Protein AF-A0AAW3ZNE3-F1 (afdb_monomer)

Structure (mmCIF, N/CA/C/O backbone):
data_AF-A0AAW3ZNE3-F1
#
_entry.id   AF-A0AAW3ZNE3-F1
#
loop_
_atom_site.group_PDB
_atom_site.id
_atom_site.type_symbol
_atom_site.label_atom_id
_atom_site.label_alt_id
_atom_site.label_comp_id
_atom_site.label_asym_id
_atom_site.label_entity_id
_atom_site.label_seq_id
_atom_site.pdbx_PDB_ins_code
_atom_site.Cartn_x
_atom_site.Cartn_y
_atom_site.Cartn_z
_atom_site.occupancy
_atom_site.B_iso_or_equiv
_atom_site.auth_seq_id
_atom_site.auth_comp_id
_atom_site.auth_asym_id
_atom_site.auth_atom_id
_atom_site.pdbx_PDB_model_num
ATOM 1 N N . MET A 1 1 ? 29.333 71.580 39.121 1.00 48.59 1 MET A N 1
ATOM 2 C CA . MET A 1 1 ? 29.329 70.640 37.978 1.00 48.59 1 MET A CA 1
ATOM 3 C C . MET A 1 1 ? 30.343 69.534 38.239 1.00 48.59 1 MET A C 1
ATOM 5 O O . MET A 1 1 ? 31.535 69.790 38.147 1.00 48.59 1 MET A O 1
ATOM 9 N N . ARG A 1 2 ? 29.897 68.339 38.641 1.00 44.12 2 ARG A N 1
ATOM 10 C CA . ARG A 1 2 ? 30.726 67.124 38.668 1.00 44.12 2 ARG A CA 1
ATOM 11 C C . ARG A 1 2 ? 29.852 65.942 38.262 1.00 44.12 2 ARG A C 1
ATOM 13 O O . ARG A 1 2 ? 28.859 65.655 38.922 1.00 44.12 2 ARG A O 1
ATOM 20 N N . ALA A 1 3 ? 30.217 65.343 37.135 1.00 49.66 3 ALA A N 1
ATOM 21 C CA . ALA A 1 3 ? 29.602 64.166 36.551 1.00 49.66 3 ALA A CA 1
ATOM 22 C C . ALA A 1 3 ? 29.921 62.911 37.379 1.00 49.66 3 ALA A C 1
ATOM 24 O O . ALA A 1 3 ? 31.008 62.799 37.950 1.00 49.66 3 ALA A O 1
ATOM 25 N N . ARG A 1 4 ? 28.990 61.953 37.404 1.00 54.25 4 ARG A N 1
ATOM 26 C CA . ARG A 1 4 ? 29.249 60.563 37.795 1.00 54.25 4 ARG A CA 1
ATOM 27 C C . ARG A 1 4 ? 28.790 59.643 36.656 1.00 54.25 4 ARG A C 1
ATOM 29 O O . ARG A 1 4 ? 27.645 59.781 36.232 1.00 54.25 4 ARG A O 1
ATOM 36 N N . PRO A 1 5 ? 29.656 58.751 36.148 1.00 58.75 5 PRO A N 1
ATOM 37 C CA . PRO A 1 5 ? 29.308 57.812 35.090 1.00 58.75 5 PRO A CA 1
ATOM 38 C C . PRO A 1 5 ? 28.536 56.616 35.662 1.00 58.75 5 PRO A C 1
ATOM 40 O O . PRO A 1 5 ? 28.924 56.038 36.678 1.00 58.75 5 PRO A O 1
ATOM 43 N N . GLY A 1 6 ? 27.433 56.265 35.001 1.00 54.19 6 GLY A N 1
ATOM 44 C CA . GLY A 1 6 ? 26.666 55.052 35.263 1.00 54.19 6 GLY A CA 1
ATOM 45 C C . GLY A 1 6 ? 27.402 53.835 34.713 1.00 54.19 6 GLY A C 1
ATOM 46 O O . GLY A 1 6 ? 27.693 53.760 33.521 1.00 54.19 6 GLY A O 1
ATOM 47 N N . LEU A 1 7 ? 27.717 52.904 35.608 1.00 56.56 7 LEU A N 1
ATOM 48 C CA . LEU A 1 7 ? 28.297 51.604 35.304 1.00 56.56 7 LEU A CA 1
ATOM 49 C C . LEU A 1 7 ? 27.274 50.732 34.571 1.00 56.56 7 LEU A C 1
ATOM 51 O O . LEU A 1 7 ? 26.243 50.354 35.125 1.00 56.56 7 LEU A O 1
ATOM 55 N N . ALA A 1 8 ? 27.611 50.401 33.327 1.00 54.72 8 ALA A N 1
ATOM 56 C CA . ALA A 1 8 ? 27.081 49.262 32.603 1.00 54.72 8 ALA A CA 1
ATOM 57 C C . ALA A 1 8 ? 27.393 47.983 33.395 1.00 54.72 8 ALA A C 1
ATOM 59 O O . ALA A 1 8 ? 28.558 47.685 33.660 1.00 54.72 8 ALA A O 1
ATOM 60 N N . CYS A 1 9 ? 26.359 47.240 33.786 1.00 53.38 9 CYS A N 1
ATOM 61 C CA . CYS A 1 9 ? 26.515 45.928 34.398 1.00 53.38 9 CYS A CA 1
ATOM 62 C C . CYS A 1 9 ? 25.885 44.877 33.485 1.00 53.38 9 CYS A C 1
ATOM 64 O O . CYS A 1 9 ? 24.688 44.894 33.202 1.00 53.38 9 CYS A O 1
ATOM 66 N N . CYS A 1 10 ? 26.765 44.015 32.988 1.00 48.03 10 CYS A N 1
ATOM 67 C CA . CYS A 1 10 ? 26.548 42.904 32.086 1.00 48.03 10 CYS A CA 1
ATOM 68 C C . CYS A 1 10 ? 25.416 41.975 32.540 1.00 48.03 10 CYS A C 1
ATOM 70 O O . CYS A 1 10 ? 25.519 41.322 33.574 1.00 48.03 10 CYS A O 1
ATOM 72 N N . TRP A 1 11 ? 24.399 41.827 31.696 1.00 45.25 11 TRP A N 1
ATOM 73 C CA . TRP A 1 11 ? 23.515 40.661 31.670 1.00 45.25 11 TRP A CA 1
ATOM 74 C C . TRP A 1 11 ? 23.692 39.960 30.318 1.00 45.25 11 TRP A C 1
ATOM 76 O O . TRP A 1 11 ? 22.820 39.969 29.456 1.00 45.25 11 TRP A O 1
ATOM 86 N N . LEU A 1 12 ? 24.874 39.372 30.113 1.00 46.25 12 LEU A N 1
ATOM 87 C CA . LEU A 1 12 ? 25.077 38.317 29.118 1.00 46.25 12 LEU A CA 1
ATOM 88 C C . LEU A 1 12 ? 24.612 37.012 29.767 1.00 46.25 12 LEU A C 1
ATOM 90 O O . LEU A 1 12 ? 25.392 36.241 30.320 1.00 46.25 12 LEU A O 1
ATOM 94 N N . GLY A 1 13 ? 23.290 36.845 29.775 1.00 50.25 13 GLY A N 1
ATOM 95 C CA . GLY A 1 13 ? 22.625 35.628 30.203 1.00 50.25 13 GLY A CA 1
ATOM 96 C C . GLY A 1 13 ? 22.993 34.480 29.272 1.00 50.25 13 GLY A C 1
ATOM 97 O O . GLY A 1 13 ? 22.594 34.455 28.114 1.00 50.25 13 GLY A O 1
ATOM 98 N N . VAL A 1 14 ? 23.785 33.566 29.826 1.00 56.78 14 VAL A N 1
ATOM 99 C CA . VAL A 1 14 ? 23.918 32.134 29.536 1.00 56.78 14 VAL A CA 1
ATOM 100 C C . VAL A 1 14 ? 22.726 31.579 28.735 1.00 56.78 14 VAL A C 1
ATOM 102 O O . VAL A 1 14 ? 21.748 31.093 29.298 1.00 56.78 14 VAL A O 1
ATOM 105 N N . LEU A 1 15 ? 22.813 31.644 27.406 1.00 50.34 15 LEU A N 1
ATOM 106 C CA . LEU A 1 15 ? 21.853 31.049 26.477 1.00 50.34 15 LEU A CA 1
ATOM 107 C C . LEU A 1 15 ? 22.635 30.247 25.434 1.00 50.34 15 LEU A C 1
ATOM 109 O O . LEU A 1 15 ? 22.917 30.722 24.339 1.00 50.34 15 LEU A O 1
ATOM 113 N N . GLY A 1 16 ? 23.069 29.042 25.800 1.00 51.56 16 GLY A N 1
ATOM 114 C CA . GLY A 1 16 ? 23.852 28.230 24.872 1.00 51.56 16 GLY A CA 1
ATOM 115 C C . GLY A 1 16 ? 24.340 26.906 25.428 1.00 51.56 16 GLY A C 1
ATOM 116 O O . GLY A 1 16 ? 25.530 26.653 25.350 1.00 51.56 16 GLY A O 1
ATOM 117 N N . LEU A 1 17 ? 23.463 26.076 26.005 1.00 48.19 17 LEU A N 1
ATOM 118 C CA . LEU A 1 17 ? 23.790 24.671 26.306 1.00 48.19 17 LEU A CA 1
ATOM 119 C C . LEU A 1 17 ? 22.529 23.816 26.538 1.00 48.19 17 LEU A C 1
ATOM 121 O O . LEU A 1 17 ? 22.395 23.114 27.530 1.00 48.19 17 LEU A O 1
ATOM 125 N N . LEU A 1 18 ? 21.580 23.878 25.601 1.00 43.56 18 LEU A N 1
ATOM 126 C CA . LEU A 1 18 ? 20.480 22.908 25.487 1.00 43.56 18 LEU A CA 1
ATOM 127 C C . LEU A 1 18 ? 20.314 22.483 24.021 1.00 43.56 18 LEU A C 1
ATOM 129 O O . LEU A 1 18 ? 19.241 22.567 23.441 1.00 43.56 18 LEU A O 1
ATOM 133 N N . MET A 1 19 ? 21.409 22.027 23.413 1.00 43.94 19 MET A N 1
ATOM 134 C CA . MET A 1 19 ? 21.348 21.084 22.295 1.00 43.94 19 MET A CA 1
ATOM 135 C C . MET A 1 19 ? 21.621 19.694 22.873 1.00 43.94 19 MET A C 1
ATOM 137 O O . MET A 1 19 ? 22.672 19.099 22.646 1.00 43.94 19 MET A O 1
ATOM 141 N N . LEU A 1 20 ? 20.693 19.210 23.705 1.00 47.75 20 LEU A N 1
ATOM 142 C CA . LEU A 1 20 ? 20.604 17.788 24.022 1.00 47.75 20 LEU A CA 1
ATOM 143 C C . LEU A 1 20 ? 20.231 17.096 22.713 1.00 47.75 20 LEU A C 1
ATOM 145 O O . LEU A 1 20 ? 19.089 17.176 22.259 1.00 47.75 20 LEU A O 1
ATOM 149 N N . GLY A 1 21 ? 21.246 16.518 22.071 1.00 47.16 21 GLY A N 1
ATOM 150 C CA . GLY A 1 21 ? 21.100 15.740 20.855 1.00 47.16 21 GLY A CA 1
ATOM 151 C C . GLY A 1 21 ? 19.992 14.711 21.025 1.00 47.16 21 GLY A C 1
ATOM 152 O O . GLY A 1 21 ? 19.910 14.028 22.047 1.00 47.16 21 GLY A O 1
ATOM 153 N N . GLN A 1 22 ? 19.125 14.613 20.023 1.00 44.25 22 GLN A N 1
ATOM 154 C CA . GLN A 1 22 ? 18.196 13.502 19.925 1.00 44.25 22 GLN A CA 1
ATOM 155 C C . GLN A 1 22 ? 19.020 12.232 19.705 1.00 44.25 22 GLN A C 1
ATOM 157 O O . GLN A 1 22 ? 19.432 11.938 18.586 1.00 44.25 22 GLN A O 1
ATOM 162 N N . ALA A 1 23 ? 19.308 11.506 20.785 1.00 47.28 23 ALA A N 1
ATOM 163 C CA . ALA A 1 23 ? 19.793 10.139 20.708 1.00 47.28 23 ALA A CA 1
ATOM 164 C C . ALA A 1 23 ? 18.638 9.281 20.178 1.00 47.28 23 ALA A C 1
ATOM 166 O O . ALA A 1 23 ? 17.800 8.797 20.936 1.00 47.28 23 ALA A O 1
ATOM 167 N N . GLN A 1 24 ? 18.539 9.174 18.855 1.00 46.06 24 GLN A N 1
ATOM 168 C CA . GLN A 1 24 ? 17.701 8.171 18.217 1.00 46.06 24 GLN A CA 1
ATOM 169 C C . GLN A 1 24 ? 18.394 6.827 18.445 1.00 46.06 24 GLN A C 1
ATOM 171 O O . GLN A 1 24 ? 19.470 6.580 17.907 1.00 46.06 24 GLN A O 1
ATOM 176 N N . ALA A 1 25 ? 17.823 6.005 19.324 1.00 41.88 25 ALA A N 1
ATOM 177 C CA . ALA A 1 25 ? 18.244 4.624 19.490 1.00 41.88 25 ALA A CA 1
ATOM 178 C C . ALA A 1 25 ? 17.815 3.853 18.235 1.00 41.88 25 ALA A C 1
ATOM 180 O O . ALA A 1 25 ? 16.658 3.451 18.108 1.00 41.88 25 ALA A O 1
ATOM 181 N N . ASP A 1 26 ? 18.727 3.729 17.274 1.00 51.09 26 ASP A N 1
ATOM 182 C CA . ASP A 1 26 ? 18.539 2.891 16.094 1.00 51.09 26 ASP A CA 1
ATOM 183 C C . ASP A 1 26 ? 18.775 1.431 16.512 1.00 51.09 26 ASP A C 1
ATOM 185 O O . ASP A 1 26 ? 19.894 1.012 16.806 1.00 51.09 26 ASP A O 1
ATOM 189 N N . LEU A 1 27 ? 17.694 0.654 16.588 1.00 48.91 27 LEU A N 1
ATOM 190 C CA . LEU A 1 27 ? 17.748 -0.780 16.869 1.00 48.91 27 LEU A CA 1
ATOM 191 C C . LEU A 1 27 ? 18.101 -1.529 15.579 1.00 48.91 27 LEU A C 1
ATOM 193 O O . LEU A 1 27 ? 17.292 -1.641 14.654 1.00 48.91 27 LEU A O 1
ATOM 197 N N . HIS A 1 28 ? 19.317 -2.064 15.513 1.00 63.03 28 HIS A N 1
ATOM 198 C CA . HIS A 1 28 ? 19.814 -2.820 14.370 1.00 63.03 28 HIS A CA 1
ATOM 199 C C . HIS A 1 28 ? 19.463 -4.309 14.512 1.00 63.03 28 HIS A C 1
ATOM 201 O O . HIS A 1 28 ? 19.786 -4.953 15.512 1.00 63.03 28 HIS A O 1
ATOM 207 N N . ARG A 1 29 ? 18.806 -4.877 13.491 1.00 71.88 29 ARG A N 1
ATOM 2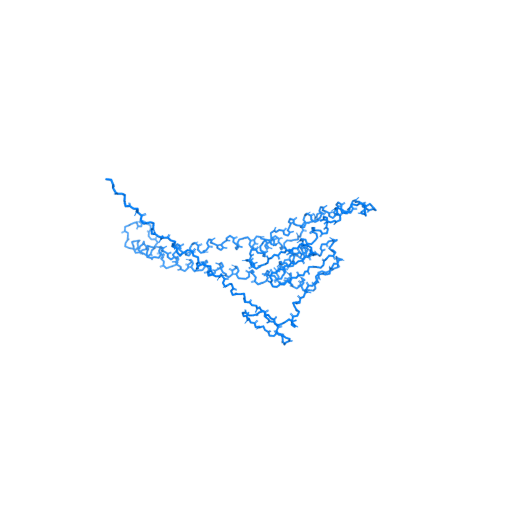08 C CA . ARG A 1 29 ? 18.519 -6.317 13.390 1.00 71.88 29 ARG A CA 1
ATOM 209 C C . ARG A 1 29 ? 19.706 -7.031 12.736 1.00 71.88 29 ARG A C 1
ATOM 211 O O . ARG A 1 29 ? 19.920 -6.864 11.537 1.00 71.88 29 ARG A O 1
ATOM 218 N N . CYS A 1 30 ? 20.426 -7.851 13.495 1.00 77.75 30 CYS A N 1
ATOM 219 C CA . CYS A 1 30 ? 21.546 -8.664 13.011 1.00 77.75 30 CYS A CA 1
ATOM 220 C C . CYS A 1 30 ? 21.110 -10.129 12.873 1.00 77.75 30 CYS A C 1
ATOM 222 O O . CYS A 1 30 ? 20.437 -10.649 13.766 1.00 77.75 30 CYS A O 1
ATOM 224 N N . THR A 1 31 ? 21.455 -10.780 11.757 1.00 74.12 31 THR A N 1
ATOM 225 C CA . THR A 1 31 ? 21.051 -12.168 11.466 1.00 74.12 31 THR A CA 1
ATOM 226 C C . THR A 1 31 ? 22.288 -13.034 11.332 1.00 74.12 31 THR A C 1
ATOM 228 O O . THR A 1 31 ? 22.889 -13.044 10.263 1.00 74.12 31 THR A O 1
ATOM 231 N N . ALA A 1 32 ? 22.613 -13.761 12.399 1.00 78.06 32 ALA A N 1
ATOM 232 C CA . ALA A 1 32 ? 23.813 -14.573 12.488 1.00 78.06 32 ALA A CA 1
ATOM 233 C C . ALA A 1 32 ? 23.872 -15.652 11.384 1.00 78.06 32 ALA A C 1
ATOM 235 O O . ALA A 1 32 ? 22.842 -16.101 10.874 1.00 78.06 32 ALA A O 1
ATOM 236 N N . ALA A 1 33 ? 25.075 -16.134 11.064 1.00 69.25 33 ALA A N 1
ATOM 237 C CA . ALA A 1 33 ? 25.304 -17.219 10.099 1.00 69.25 33 ALA A CA 1
ATOM 238 C C . ALA A 1 33 ? 24.539 -18.533 10.394 1.00 69.25 33 ALA A C 1
ATOM 240 O O . ALA A 1 33 ? 24.360 -19.353 9.494 1.00 69.25 33 ALA A O 1
ATOM 241 N N . ASP A 1 34 ? 24.082 -18.740 11.632 1.00 68.06 34 ASP A N 1
ATOM 242 C CA . ASP A 1 34 ? 23.247 -19.874 12.053 1.00 68.06 34 ASP A CA 1
ATOM 243 C C . ASP A 1 34 ? 21.732 -19.644 11.844 1.00 68.06 34 ASP A C 1
ATOM 245 O O . ASP A 1 34 ? 20.920 -20.515 12.156 1.00 68.06 34 ASP A O 1
ATOM 249 N N . GLY A 1 35 ? 21.346 -18.482 11.307 1.00 68.50 35 GLY A N 1
ATOM 250 C CA . GLY A 1 35 ? 19.961 -18.069 11.082 1.00 68.50 35 GLY A CA 1
ATOM 251 C C . GLY A 1 35 ? 19.289 -17.403 12.287 1.00 68.50 35 GLY A C 1
ATOM 252 O O . GLY A 1 35 ? 18.128 -17.000 12.183 1.00 68.50 35 GLY A O 1
ATOM 253 N N . SER A 1 36 ? 19.976 -17.259 13.424 1.00 65.88 36 SER A N 1
ATOM 254 C CA . SER A 1 36 ? 19.424 -16.590 14.603 1.00 65.88 36 SER A CA 1
ATOM 255 C C . SER A 1 36 ? 19.364 -15.069 14.424 1.00 65.88 36 SER A C 1
ATOM 257 O O . SER A 1 36 ? 20.214 -14.449 13.785 1.00 65.88 36 SER A O 1
ATOM 259 N N . VAL A 1 37 ? 18.328 -14.441 14.986 1.00 70.56 37 VAL A N 1
ATOM 260 C CA . VAL A 1 37 ? 18.102 -12.992 14.888 1.00 70.56 37 VAL A CA 1
ATOM 261 C C . VAL A 1 37 ? 18.351 -12.355 16.251 1.00 70.56 37 VAL A C 1
ATOM 263 O O . VAL A 1 37 ? 17.740 -12.756 17.240 1.00 70.56 37 VAL A O 1
ATOM 266 N N . SER A 1 38 ? 19.208 -11.333 16.302 1.00 74.31 38 SER A N 1
ATOM 267 C CA . SER A 1 38 ? 19.437 -10.517 17.500 1.00 74.31 38 SER A CA 1
ATOM 268 C C . SER A 1 38 ? 19.248 -9.029 17.206 1.00 74.31 38 SER A C 1
ATOM 270 O O . SER A 1 38 ? 19.486 -8.566 16.090 1.00 74.31 38 SER A O 1
ATOM 272 N N . TYR A 1 39 ? 18.798 -8.284 18.213 1.00 69.00 39 TYR A N 1
ATOM 273 C CA . TYR A 1 39 ? 18.586 -6.841 18.141 1.00 69.00 39 TYR A CA 1
ATOM 274 C C . TYR A 1 39 ? 19.642 -6.147 19.000 1.00 69.00 39 TYR A C 1
ATOM 276 O O . TYR A 1 39 ? 19.826 -6.521 20.159 1.00 69.00 39 TYR A O 1
ATOM 284 N N . ARG A 1 40 ? 20.375 -5.191 18.423 1.00 70.44 40 ARG A N 1
ATOM 285 C CA . ARG A 1 40 ? 21.472 -4.481 19.095 1.00 70.44 40 ARG A CA 1
ATOM 286 C C . ARG A 1 40 ? 21.385 -2.983 18.826 1.00 70.44 40 ARG A C 1
ATOM 288 O O . ARG A 1 40 ? 21.008 -2.577 17.732 1.00 70.44 40 ARG A O 1
ATOM 295 N N . ASP A 1 41 ? 21.816 -2.186 19.798 1.00 68.12 41 ASP A N 1
ATOM 296 C CA . ASP A 1 41 ? 21.912 -0.721 19.676 1.00 68.12 41 ASP A CA 1
ATOM 297 C C . ASP A 1 41 ? 23.181 -0.273 18.922 1.00 68.12 41 ASP A C 1
ATOM 299 O O . ASP A 1 41 ? 23.419 0.915 18.719 1.00 68.12 41 ASP A O 1
ATOM 303 N N . THR A 1 42 ? 24.032 -1.223 18.520 1.00 68.25 42 THR A N 1
ATOM 304 C CA . THR A 1 42 ? 25.249 -0.991 17.736 1.00 68.25 42 THR A CA 1
ATOM 305 C C . THR A 1 42 ? 25.128 -1.623 16.344 1.00 68.25 42 THR A C 1
ATOM 307 O O . THR A 1 42 ? 24.519 -2.690 16.214 1.00 68.25 42 THR A O 1
ATOM 310 N N . PRO A 1 43 ? 25.695 -1.000 15.287 1.00 73.81 43 PRO A N 1
ATOM 311 C CA . PRO A 1 43 ? 25.657 -1.547 13.932 1.00 73.81 43 PRO A CA 1
ATOM 312 C C . PRO A 1 43 ? 26.224 -2.969 13.886 1.00 73.81 43 PRO A C 1
ATOM 314 O O . PRO A 1 43 ? 27.250 -3.244 14.511 1.00 73.81 43 PRO A O 1
ATOM 317 N N . CYS A 1 44 ? 25.580 -3.865 13.132 1.00 78.75 44 CYS A N 1
ATOM 318 C CA . CYS A 1 44 ? 26.078 -5.227 12.945 1.00 78.75 44 CYS A CA 1
ATOM 319 C C . CYS A 1 44 ? 27.500 -5.179 12.364 1.00 78.75 44 CYS A C 1
ATOM 321 O O . CYS A 1 44 ? 27.758 -4.426 11.421 1.00 78.75 44 CYS A O 1
ATOM 323 N N . GLU A 1 45 ? 28.424 -5.968 12.922 1.00 70.88 45 GLU A N 1
ATOM 324 C CA . GLU A 1 45 ? 29.769 -6.092 12.359 1.00 70.88 45 GLU A CA 1
ATOM 325 C C . GLU A 1 45 ? 29.660 -6.531 10.894 1.00 70.88 45 GLU A C 1
ATOM 327 O O . GLU A 1 45 ? 28.832 -7.374 10.552 1.00 70.88 45 GLU A O 1
ATOM 332 N N . ALA A 1 46 ? 30.469 -5.921 10.025 1.00 49.94 46 ALA A N 1
ATOM 333 C CA . ALA A 1 46 ? 30.327 -5.905 8.566 1.00 49.94 46 ALA A CA 1
ATOM 334 C C . ALA A 1 46 ? 30.498 -7.265 7.844 1.00 49.94 46 ALA A C 1
ATOM 336 O O . ALA A 1 46 ? 30.872 -7.297 6.673 1.00 49.94 46 ALA A O 1
ATOM 337 N N . SER A 1 47 ? 30.237 -8.391 8.505 1.00 47.94 47 SER A N 1
ATOM 338 C CA . SER A 1 47 ? 30.358 -9.733 7.933 1.00 47.94 47 SER A CA 1
ATOM 339 C C . SER A 1 47 ? 29.041 -10.356 7.469 1.00 47.94 47 SER A C 1
ATOM 341 O O . SER A 1 47 ? 29.073 -11.384 6.801 1.00 47.94 47 SER A O 1
ATOM 343 N N . GLU A 1 48 ? 27.892 -9.719 7.695 1.00 41.41 48 GLU A N 1
ATOM 344 C CA . GLU A 1 48 ? 26.612 -10.260 7.231 1.00 41.41 48 GLU A CA 1
ATOM 345 C C . GLU A 1 48 ? 26.026 -9.363 6.157 1.00 41.41 48 GLU A C 1
ATOM 347 O O . GLU A 1 48 ? 25.356 -8.360 6.406 1.00 41.41 48 GLU A O 1
ATOM 352 N N . ALA A 1 49 ? 26.361 -9.737 4.921 1.00 39.47 49 ALA A N 1
ATOM 353 C CA . ALA A 1 49 ? 25.755 -9.220 3.716 1.00 39.47 49 ALA A CA 1
ATOM 354 C C . ALA A 1 49 ? 24.244 -9.092 3.934 1.00 39.47 49 ALA A C 1
ATOM 356 O O . ALA A 1 49 ? 23.537 -10.093 4.060 1.00 39.47 49 ALA A O 1
ATOM 357 N N . SER A 1 50 ? 23.752 -7.848 3.951 1.00 40.69 50 SER A N 1
ATOM 358 C CA . SER A 1 50 ? 22.352 -7.576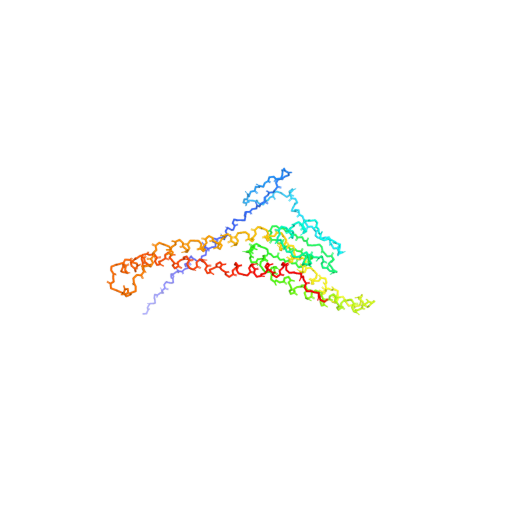 3.640 1.00 40.69 50 SER A CA 1
ATOM 359 C C . SER A 1 50 ? 22.044 -8.393 2.397 1.00 40.69 50 SER A C 1
ATOM 361 O O . SER A 1 50 ? 22.651 -8.142 1.357 1.00 40.69 50 SER A O 1
ATOM 363 N N . GLN A 1 51 ? 21.207 -9.425 2.518 1.00 41.00 51 GLN A N 1
ATOM 364 C CA . GLN A 1 51 ? 20.840 -10.233 1.367 1.00 41.00 51 GLN A CA 1
ATOM 365 C C . GLN A 1 51 ? 20.146 -9.300 0.381 1.00 41.00 51 GLN A C 1
ATOM 367 O O . GLN A 1 51 ? 19.009 -8.867 0.575 1.00 41.00 51 GLN A O 1
ATOM 372 N N . VAL A 1 52 ? 20.911 -8.910 -0.636 1.00 39.97 52 VAL A N 1
ATOM 373 C CA . VAL A 1 52 ? 20.461 -8.110 -1.758 1.00 39.97 52 VAL A CA 1
ATOM 374 C C . VAL A 1 52 ? 19.602 -9.039 -2.602 1.00 39.97 52 VAL A C 1
ATOM 376 O O . VAL A 1 52 ? 20.087 -9.689 -3.527 1.00 39.97 52 VAL A O 1
ATOM 379 N N . GLU A 1 53 ? 18.325 -9.143 -2.249 1.00 48.12 53 GLU A N 1
ATOM 380 C CA . GLU A 1 53 ? 17.332 -9.791 -3.098 1.00 48.12 53 GLU A CA 1
ATOM 381 C C . GLU A 1 53 ? 17.192 -8.953 -4.362 1.00 48.12 53 GLU A C 1
ATOM 383 O O . GLU A 1 53 ? 16.723 -7.814 -4.347 1.00 48.12 53 GLU A O 1
ATOM 388 N N . ALA A 1 54 ? 17.696 -9.504 -5.459 1.00 43.41 54 ALA A N 1
ATOM 389 C CA . ALA A 1 54 ? 17.809 -8.808 -6.719 1.00 43.41 54 ALA A CA 1
ATOM 390 C C . ALA A 1 54 ? 16.735 -9.335 -7.674 1.00 43.41 54 ALA A C 1
ATOM 392 O O . ALA A 1 54 ? 16.767 -10.503 -8.063 1.00 43.41 54 ALA A O 1
ATOM 393 N N . MET A 1 55 ? 15.812 -8.478 -8.120 1.00 49.38 55 MET A N 1
ATOM 394 C CA . MET A 1 55 ? 14.942 -8.851 -9.240 1.00 49.38 55 MET A CA 1
ATOM 395 C C . MET A 1 55 ? 15.769 -8.987 -10.527 1.00 49.38 55 MET A C 1
ATOM 397 O O . MET A 1 55 ? 16.603 -8.117 -10.808 1.00 49.38 55 MET A O 1
ATOM 401 N N . PRO A 1 56 ? 15.557 -10.037 -11.341 1.00 45.22 56 PRO A N 1
ATOM 402 C CA . PRO A 1 56 ? 16.199 -10.128 -12.641 1.00 45.22 56 PRO A CA 1
ATOM 403 C C . PRO A 1 56 ? 15.666 -9.018 -13.557 1.00 45.22 56 PRO A C 1
ATOM 405 O O . PRO A 1 56 ? 14.479 -8.965 -13.876 1.00 45.22 56 PRO A O 1
ATOM 408 N N . GLY A 1 57 ? 16.561 -8.144 -14.023 1.00 44.31 57 GLY A N 1
ATOM 409 C CA . GLY A 1 57 ? 16.318 -7.387 -15.249 1.00 44.31 57 GLY A CA 1
ATOM 410 C C . GLY A 1 57 ? 16.126 -8.377 -16.400 1.00 44.31 57 GLY A C 1
ATOM 411 O O . GLY A 1 57 ? 16.744 -9.443 -16.390 1.00 44.31 57 GLY A O 1
ATOM 412 N N . ASN A 1 58 ? 15.284 -8.032 -17.375 1.00 47.50 58 ASN A N 1
ATOM 413 C CA . ASN A 1 58 ? 14.979 -8.786 -18.611 1.00 47.50 58 ASN A CA 1
ATOM 414 C C . ASN A 1 58 ? 13.642 -9.551 -18.648 1.00 47.50 58 ASN A C 1
ATOM 416 O O . ASN A 1 58 ? 13.543 -10.538 -19.376 1.00 47.50 58 ASN A O 1
ATOM 420 N N . GLY A 1 59 ? 12.606 -9.115 -17.921 1.00 45.53 59 GLY A N 1
ATOM 421 C CA . GLY A 1 59 ? 11.217 -9.565 -18.149 1.00 45.53 59 GLY A CA 1
ATOM 422 C C . GLY A 1 59 ? 10.965 -11.072 -17.987 1.00 45.53 59 GLY A C 1
ATOM 423 O O . GLY A 1 59 ? 9.887 -11.560 -18.318 1.00 45.53 59 GLY A O 1
ATOM 424 N N . LYS A 1 60 ? 11.951 -11.825 -17.489 1.00 50.34 60 LYS A N 1
ATOM 425 C CA . LYS A 1 60 ? 11.792 -13.225 -17.117 1.00 50.34 60 LYS A CA 1
ATOM 426 C C . LYS A 1 60 ? 11.188 -13.275 -15.724 1.00 50.34 60 LYS A C 1
ATOM 428 O O . LYS A 1 60 ? 11.567 -12.482 -14.871 1.00 50.34 60 LYS A O 1
ATOM 433 N N . ALA A 1 61 ? 10.227 -14.191 -15.599 1.00 50.38 61 ALA A N 1
ATOM 434 C CA . ALA A 1 61 ? 9.478 -14.626 -14.427 1.00 50.38 61 ALA A CA 1
ATOM 435 C C . ALA A 1 61 ? 9.922 -14.003 -13.092 1.00 50.38 61 ALA A C 1
ATOM 437 O O . ALA A 1 61 ? 11.104 -14.082 -12.762 1.00 50.38 61 ALA A O 1
ATOM 438 N N . LEU A 1 62 ? 8.958 -13.470 -12.317 1.00 57.06 62 LEU A N 1
ATOM 439 C CA . LEU A 1 62 ? 9.154 -13.011 -10.932 1.00 57.06 62 LEU A CA 1
ATOM 440 C C . LEU A 1 62 ? 10.210 -13.872 -10.229 1.00 57.06 62 LEU A C 1
ATOM 442 O O . LEU A 1 62 ? 10.135 -15.111 -10.346 1.00 57.06 62 LEU A O 1
ATOM 446 N N . SER A 1 63 ? 11.142 -13.244 -9.496 1.00 64.25 63 SER A N 1
ATOM 447 C CA . SER A 1 63 ? 12.005 -14.003 -8.585 1.00 64.25 63 SER A CA 1
ATOM 448 C C . SER A 1 63 ? 11.121 -14.906 -7.720 1.00 64.25 63 SER A C 1
ATOM 450 O O . SER A 1 63 ? 9.959 -14.575 -7.463 1.00 64.25 63 SER A O 1
ATOM 452 N N . ALA A 1 64 ? 11.623 -16.090 -7.366 1.00 67.25 64 ALA A N 1
ATOM 453 C CA . ALA A 1 64 ? 10.854 -17.056 -6.581 1.00 67.25 64 ALA A CA 1
ATOM 454 C C . ALA A 1 64 ? 10.267 -16.385 -5.325 1.00 67.25 64 ALA A C 1
ATOM 456 O O . ALA A 1 64 ? 9.068 -16.492 -5.086 1.00 67.25 64 ALA A O 1
ATOM 457 N N . ASP A 1 65 ? 11.080 -15.554 -4.675 1.00 62.94 65 ASP A N 1
ATOM 458 C CA . ASP A 1 65 ? 10.745 -14.749 -3.500 1.00 62.94 65 ASP A CA 1
ATOM 459 C C . ASP A 1 65 ? 9.558 -13.805 -3.749 1.00 62.94 65 ASP A C 1
ATOM 461 O O . ASP A 1 65 ? 8.632 -13.726 -2.945 1.00 62.94 65 ASP A O 1
ATOM 465 N N . LEU A 1 66 ? 9.518 -13.132 -4.909 1.00 70.50 66 LEU A N 1
ATOM 466 C CA . LEU A 1 66 ? 8.411 -12.234 -5.247 1.00 70.50 66 LEU A CA 1
ATOM 467 C C . LEU A 1 66 ? 7.119 -13.026 -5.506 1.00 70.50 66 LEU A C 1
ATOM 469 O O . LEU A 1 66 ? 6.042 -12.551 -5.168 1.00 70.50 66 LEU A O 1
ATOM 473 N N . ARG A 1 67 ? 7.196 -14.237 -6.080 1.00 72.81 67 ARG A N 1
ATOM 474 C CA . ARG A 1 67 ? 6.000 -15.092 -6.251 1.00 72.81 67 ARG A CA 1
ATOM 475 C C . ARG A 1 67 ? 5.479 -15.599 -4.924 1.00 72.81 67 ARG A C 1
ATOM 477 O O . ARG A 1 67 ? 4.270 -15.611 -4.725 1.00 72.81 67 ARG A O 1
ATOM 484 N N . GLU A 1 68 ? 6.374 -16.039 -4.052 1.00 75.75 68 GLU A N 1
ATOM 485 C CA . GLU A 1 68 ? 6.006 -16.541 -2.735 1.00 75.75 68 GLU A CA 1
ATOM 486 C C . GLU A 1 68 ? 5.327 -15.444 -1.914 1.00 75.75 68 GLU A C 1
ATOM 488 O O . GLU A 1 68 ? 4.208 -15.638 -1.442 1.00 75.75 68 GLU A O 1
ATOM 493 N N . ALA A 1 69 ? 5.919 -14.249 -1.870 1.00 70.19 69 ALA A N 1
ATOM 494 C CA . ALA A 1 69 ? 5.328 -13.090 -1.213 1.00 70.19 69 ALA A CA 1
ATOM 495 C C . ALA A 1 69 ? 3.938 -12.719 -1.769 1.00 70.19 69 ALA A C 1
ATOM 497 O O . ALA A 1 69 ? 3.009 -12.424 -1.011 1.00 70.19 69 ALA A O 1
ATOM 498 N N . VAL A 1 70 ? 3.766 -12.765 -3.095 1.00 75.31 70 VAL A N 1
ATOM 499 C CA . VAL A 1 70 ? 2.476 -12.490 -3.753 1.00 75.31 70 VAL A CA 1
ATOM 500 C C . VAL A 1 70 ? 1.431 -13.540 -3.398 1.00 75.31 70 VAL A C 1
ATOM 502 O O . VAL A 1 70 ? 0.296 -13.180 -3.084 1.00 75.31 70 VAL A O 1
ATOM 505 N N . ASN A 1 71 ? 1.815 -14.817 -3.393 1.00 79.38 71 ASN A N 1
ATOM 506 C CA . ASN A 1 71 ? 0.925 -15.915 -3.029 1.00 79.38 71 ASN A CA 1
ATOM 507 C C . ASN A 1 71 ? 0.444 -15.788 -1.579 1.00 79.38 71 ASN A C 1
ATOM 509 O O . ASN A 1 71 ? -0.744 -15.964 -1.323 1.00 79.38 71 ASN A O 1
ATOM 513 N N . LEU A 1 72 ? 1.336 -15.424 -0.650 1.00 77.06 72 LEU A N 1
ATOM 514 C CA . LEU A 1 72 ? 0.979 -15.192 0.755 1.00 77.06 72 LEU A CA 1
ATOM 515 C C . LEU A 1 72 ? 0.020 -14.006 0.935 1.00 77.06 72 LEU A C 1
ATOM 517 O O . LEU A 1 72 ? -0.801 -14.006 1.846 1.00 77.06 72 LEU A O 1
ATOM 521 N N . SER A 1 73 ? 0.102 -13.009 0.055 1.00 85.31 73 SER A N 1
ATOM 522 C CA . SER A 1 73 ? -0.721 -11.795 0.127 1.00 85.31 73 SER A CA 1
ATOM 523 C C . SER A 1 73 ? -2.092 -11.943 -0.553 1.00 85.31 73 SER A C 1
ATOM 525 O O . SER A 1 73 ? -2.974 -11.105 -0.367 1.00 85.31 73 SER A O 1
ATOM 527 N N . GLY A 1 74 ? -2.278 -12.983 -1.375 1.00 92.25 74 GLY A N 1
ATOM 528 C CA . GLY A 1 74 ? -3.491 -13.193 -2.171 1.00 92.25 74 GLY A CA 1
ATOM 529 C C . GLY A 1 74 ? -3.675 -12.196 -3.323 1.00 92.25 74 GLY A C 1
ATOM 530 O O . GLY A 1 74 ? -4.773 -12.087 -3.863 1.00 92.25 74 GLY A O 1
ATOM 531 N N . PHE A 1 75 ? -2.633 -11.450 -3.703 1.00 95.25 75 PHE A N 1
ATOM 532 C CA . PHE A 1 75 ? -2.707 -10.486 -4.803 1.00 95.25 75 PHE A CA 1
ATOM 533 C C . PHE A 1 75 ? -2.652 -11.164 -6.170 1.00 95.25 75 PHE A C 1
ATOM 535 O O . PHE A 1 75 ? -2.062 -12.232 -6.340 1.00 95.25 75 PHE A O 1
ATOM 542 N N . HIS A 1 76 ? -3.222 -10.513 -7.185 1.00 94.56 76 HIS A N 1
ATOM 543 C CA . HIS A 1 76 ? -3.200 -11.053 -8.534 1.00 94.56 76 HIS A CA 1
ATOM 544 C C . HIS A 1 76 ? -1.775 -10.991 -9.126 1.00 94.56 76 HIS A C 1
ATOM 546 O O . HIS A 1 76 ? -1.183 -9.905 -9.182 1.00 94.56 76 HIS A O 1
ATOM 552 N N . PRO A 1 77 ? -1.228 -12.099 -9.667 1.00 91.25 77 PRO A N 1
ATOM 553 C CA . PRO A 1 77 ? 0.158 -12.158 -10.148 1.00 91.25 77 PRO A CA 1
ATOM 554 C C . PRO A 1 77 ? 0.522 -11.119 -11.217 1.00 91.25 77 PRO A C 1
ATOM 556 O O . PRO A 1 77 ? 1.668 -10.679 -11.290 1.00 91.25 77 PRO A O 1
ATOM 559 N N . SER A 1 78 ? -0.452 -10.675 -12.021 1.00 92.94 78 SER A N 1
ATOM 560 C CA . SER A 1 78 ? -0.240 -9.669 -13.076 1.00 92.94 78 SER A CA 1
ATOM 561 C C . SER A 1 78 ? 0.301 -8.329 -12.565 1.00 92.94 78 SER A C 1
ATOM 563 O O . SER A 1 78 ? 0.901 -7.581 -13.332 1.00 92.94 78 SER A O 1
ATOM 565 N N . TRP A 1 79 ? 0.063 -7.987 -11.293 1.00 94.25 79 TRP A N 1
ATOM 566 C CA . TRP A 1 79 ? 0.589 -6.755 -10.691 1.00 94.25 79 TRP A CA 1
ATOM 567 C C . TRP A 1 79 ? 2.090 -6.808 -10.439 1.00 94.25 79 TRP A C 1
ATOM 569 O O . TRP A 1 79 ? 2.737 -5.761 -10.371 1.00 94.25 79 TRP A O 1
ATOM 579 N N . PHE A 1 80 ? 2.637 -8.017 -10.343 1.00 92.56 80 PHE A N 1
ATOM 580 C CA . PHE A 1 80 ? 4.005 -8.290 -9.931 1.00 92.56 80 PHE A CA 1
ATOM 581 C C . PHE A 1 80 ? 4.872 -8.831 -11.073 1.00 92.56 80 PHE A C 1
ATOM 583 O O . PHE A 1 80 ? 6.034 -9.159 -10.869 1.00 92.56 80 PHE A O 1
ATOM 590 N N . GLU A 1 81 ? 4.345 -8.887 -12.299 1.00 89.25 81 GLU A N 1
ATOM 591 C CA . GLU A 1 81 ? 5.149 -9.138 -13.496 1.00 89.25 81 GLU A 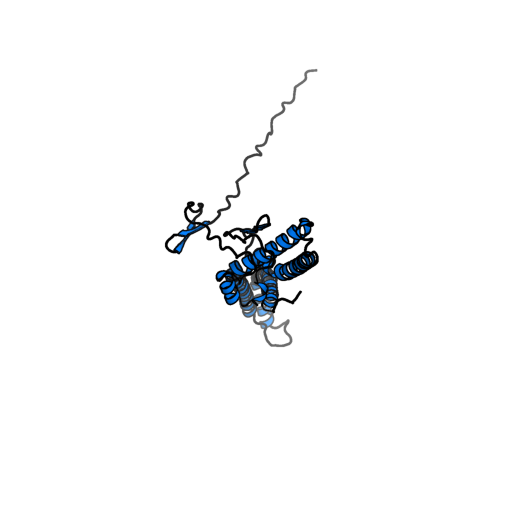CA 1
ATOM 592 C C . GLU A 1 81 ? 6.279 -8.106 -13.616 1.00 89.25 81 GLU A C 1
ATOM 594 O O . GLU A 1 81 ? 6.064 -6.911 -13.416 1.00 89.25 81 GLU A O 1
ATOM 599 N N . GLY A 1 82 ? 7.489 -8.547 -13.966 1.00 88.44 82 GLY A N 1
ATOM 600 C CA . GLY A 1 82 ? 8.624 -7.635 -14.113 1.00 88.44 82 GLY A CA 1
ATOM 601 C C . GLY A 1 82 ? 8.372 -6.599 -15.221 1.00 88.44 82 GLY A C 1
ATOM 602 O O . GLY A 1 82 ? 8.047 -6.994 -16.347 1.00 88.44 82 GLY A O 1
ATOM 603 N N . PRO A 1 83 ? 8.527 -5.287 -14.957 1.00 91.81 83 PRO A N 1
ATOM 604 C CA . PRO A 1 83 ? 8.298 -4.269 -15.973 1.00 91.81 83 PRO A CA 1
ATOM 605 C C . PRO A 1 83 ? 9.304 -4.402 -17.122 1.00 91.81 83 PRO A C 1
ATOM 607 O O . PRO A 1 83 ? 10.505 -4.608 -16.924 1.00 91.81 83 PRO A O 1
ATOM 610 N N . ARG A 1 84 ? 8.810 -4.261 -18.358 1.00 90.56 84 ARG A N 1
ATOM 611 C CA . ARG A 1 84 ? 9.660 -4.209 -19.558 1.00 90.56 84 ARG A CA 1
ATOM 612 C C . ARG A 1 84 ? 10.675 -3.069 -19.438 1.00 90.56 84 ARG A C 1
ATOM 614 O O . ARG A 1 84 ? 10.375 -2.033 -18.849 1.00 90.56 84 ARG A O 1
ATOM 621 N N . HIS A 1 85 ? 11.851 -3.245 -20.036 1.00 89.69 85 HIS A N 1
ATOM 622 C CA . HIS A 1 85 ? 12.941 -2.256 -20.015 1.00 89.69 85 HIS A CA 1
ATOM 623 C C . HIS A 1 85 ? 13.501 -1.946 -18.615 1.00 89.69 85 HIS A C 1
ATOM 625 O O . HIS A 1 85 ? 14.205 -0.955 -18.439 1.00 89.69 85 HIS A O 1
ATOM 631 N N . LEU A 1 86 ? 13.243 -2.799 -17.617 1.00 89.75 86 LEU A N 1
ATOM 632 C CA . LEU A 1 86 ? 13.969 -2.752 -16.353 1.00 89.75 86 LEU A CA 1
ATOM 633 C C . LEU A 1 86 ? 15.413 -3.223 -16.572 1.00 89.75 86 LEU A C 1
ATOM 635 O O . LEU A 1 86 ? 15.668 -4.417 -16.741 1.00 89.75 86 LEU A O 1
ATOM 639 N N . VAL A 1 87 ? 16.347 -2.273 -16.583 1.00 85.31 87 VAL A N 1
ATOM 640 C CA . VAL A 1 87 ? 17.785 -2.537 -16.772 1.00 85.31 87 VAL A CA 1
ATOM 641 C C . VAL A 1 87 ? 18.490 -2.785 -15.439 1.00 85.31 87 VAL A C 1
ATOM 643 O O . VAL A 1 87 ? 19.412 -3.594 -15.355 1.00 85.31 87 VAL A O 1
ATOM 646 N N . GLN A 1 88 ? 18.059 -2.092 -14.386 1.00 83.88 88 GLN A N 1
ATOM 647 C CA . GLN A 1 88 ? 18.683 -2.140 -13.067 1.00 83.88 88 GLN A CA 1
ATOM 648 C C . GLN A 1 88 ? 17.906 -3.056 -12.131 1.00 83.88 88 GLN A C 1
ATOM 650 O O . GLN A 1 88 ? 16.678 -3.109 -12.163 1.00 83.88 88 GLN A O 1
ATOM 655 N N . ARG A 1 89 ? 18.635 -3.771 -11.275 1.00 85.31 89 ARG A N 1
ATOM 656 C CA . ARG A 1 89 ? 18.022 -4.602 -10.241 1.00 85.31 89 ARG A CA 1
ATOM 657 C C . ARG A 1 89 ? 17.581 -3.722 -9.077 1.00 85.31 89 ARG A C 1
ATOM 659 O O . ARG A 1 89 ? 18.314 -2.813 -8.687 1.00 85.31 89 ARG A O 1
ATOM 666 N N . VAL A 1 90 ? 16.412 -4.022 -8.521 1.00 88.69 90 VAL A N 1
ATOM 667 C CA . VAL A 1 90 ? 15.984 -3.438 -7.247 1.00 88.69 90 VAL A CA 1
ATOM 668 C C . VAL A 1 90 ? 16.807 -4.064 -6.130 1.00 88.69 90 VAL A C 1
ATOM 670 O O . VAL A 1 90 ? 17.031 -5.272 -6.142 1.00 88.69 90 VAL A O 1
ATOM 673 N N . GLN A 1 91 ? 17.267 -3.241 -5.197 1.00 87.50 91 GLN A N 1
ATOM 674 C CA . GLN A 1 91 ? 17.980 -3.663 -3.997 1.00 87.50 91 GLN A CA 1
ATOM 675 C C . GLN A 1 91 ? 17.294 -3.038 -2.790 1.00 87.50 91 GLN A C 1
ATOM 677 O O . GLN A 1 91 ? 17.113 -1.821 -2.759 1.00 87.50 91 GLN A O 1
ATOM 682 N N . CYS A 1 92 ? 16.930 -3.847 -1.800 1.00 86.38 92 CYS A N 1
ATOM 683 C CA . CYS A 1 92 ? 16.305 -3.360 -0.577 1.00 86.38 92 CYS A CA 1
ATOM 684 C C . CYS A 1 92 ? 17.139 -3.725 0.648 1.00 86.38 92 CYS A C 1
ATOM 686 O O . CYS A 1 92 ? 17.600 -4.855 0.791 1.00 86.38 92 CYS A O 1
ATOM 688 N N . SER A 1 93 ? 17.312 -2.754 1.536 1.00 88.94 93 SER A N 1
ATOM 689 C CA . SER A 1 93 ? 17.777 -2.940 2.906 1.00 88.94 93 SER A CA 1
ATOM 690 C C . SER A 1 93 ? 16.578 -2.929 3.862 1.00 88.94 93 SER A C 1
ATOM 692 O O . SER A 1 93 ? 15.427 -2.811 3.443 1.00 88.94 93 SER A O 1
ATOM 694 N N . ALA A 1 94 ? 16.832 -3.003 5.171 1.00 85.56 94 ALA A N 1
ATOM 695 C CA . ALA A 1 94 ? 15.792 -2.793 6.181 1.00 85.56 94 ALA A CA 1
ATOM 696 C C . ALA A 1 94 ? 15.157 -1.387 6.121 1.00 85.56 94 ALA A C 1
ATOM 698 O O . ALA A 1 94 ? 14.045 -1.194 6.598 1.00 85.56 94 ALA A O 1
ATOM 699 N N . SER A 1 95 ? 15.868 -0.410 5.552 1.00 87.38 95 SER A N 1
ATOM 700 C CA . SER A 1 95 ? 15.558 1.015 5.666 1.00 87.38 95 SER A CA 1
ATOM 701 C C . SER A 1 95 ? 15.230 1.705 4.348 1.00 87.38 95 SER A C 1
ATOM 703 O O . SER A 1 95 ? 14.702 2.817 4.362 1.00 87.38 95 SER A O 1
ATOM 705 N N . ALA A 1 96 ? 15.556 1.102 3.207 1.00 91.00 96 ALA A N 1
ATOM 706 C CA . ALA A 1 96 ? 15.321 1.699 1.900 1.00 91.00 96 ALA A CA 1
ATOM 707 C C . ALA A 1 96 ? 15.306 0.649 0.788 1.00 91.00 96 ALA A C 1
ATOM 709 O O . ALA A 1 96 ? 15.964 -0.382 0.892 1.00 91.00 96 ALA A O 1
ATOM 710 N N . CYS A 1 97 ? 14.644 0.973 -0.317 1.00 90.94 97 CYS A N 1
ATOM 711 C CA . CYS A 1 97 ? 14.813 0.292 -1.595 1.00 90.94 97 CYS A CA 1
ATOM 712 C C . CYS A 1 97 ? 15.412 1.241 -2.631 1.00 90.94 97 CYS A C 1
ATOM 714 O O . CYS A 1 97 ? 15.108 2.434 -2.634 1.00 90.94 97 CYS A O 1
ATOM 716 N N . ALA A 1 98 ? 16.241 0.720 -3.531 1.00 92.56 98 ALA A N 1
ATOM 717 C CA . ALA A 1 98 ? 16.856 1.485 -4.607 1.00 92.56 98 ALA A CA 1
ATOM 718 C C . ALA A 1 98 ? 16.809 0.748 -5.951 1.00 92.56 98 ALA A C 1
ATOM 720 O O . ALA A 1 98 ? 16.919 -0.475 -6.011 1.00 92.56 98 ALA A O 1
ATOM 721 N N . CYS A 1 99 ? 16.655 1.518 -7.029 1.00 91.62 99 CYS A N 1
ATOM 722 C CA . CYS A 1 99 ? 16.745 1.080 -8.421 1.00 91.62 99 CYS A CA 1
ATOM 723 C C . CYS A 1 99 ? 17.489 2.166 -9.211 1.00 91.62 99 CYS A C 1
ATOM 725 O O . CYS A 1 99 ? 16.934 3.221 -9.532 1.00 91.62 99 CYS A O 1
ATOM 727 N N . GLY A 1 100 ? 18.792 1.952 -9.413 1.00 89.69 100 GLY A N 1
ATOM 728 C CA . GLY A 1 100 ? 19.714 2.969 -9.931 1.00 89.69 100 GLY A CA 1
ATOM 729 C C . GLY A 1 100 ? 19.746 4.232 -9.094 1.00 89.69 100 GLY A C 1
ATOM 730 O O . GLY A 1 100 ? 20.150 4.207 -7.938 1.00 89.69 100 GLY A O 1
ATOM 731 N N . HIS A 1 101 ? 19.334 5.347 -9.699 1.00 89.81 101 HIS A N 1
ATOM 732 C CA . HIS A 1 101 ? 19.294 6.656 -9.043 1.00 89.81 101 HIS A CA 1
ATOM 733 C C . HIS A 1 101 ? 18.004 6.899 -8.250 1.00 89.81 101 HIS A C 1
ATOM 735 O O . HIS A 1 101 ? 17.902 7.906 -7.554 1.00 89.81 101 HIS A O 1
ATOM 741 N N . GLN A 1 102 ? 17.009 6.014 -8.359 1.00 93.44 102 GLN A N 1
ATOM 742 C CA . GLN A 1 102 ? 15.800 6.100 -7.546 1.00 93.44 102 GLN A CA 1
ATOM 743 C C . GLN A 1 102 ? 16.015 5.408 -6.209 1.00 93.44 102 GLN A C 1
ATOM 745 O O . GLN A 1 102 ? 16.535 4.293 -6.161 1.00 93.44 102 GLN A O 1
ATOM 750 N N . ARG A 1 103 ? 15.566 6.060 -5.136 1.00 93.81 103 ARG A N 1
ATOM 751 C CA . ARG A 1 103 ? 15.605 5.537 -3.775 1.00 93.81 103 ARG A CA 1
ATOM 752 C C . ARG A 1 103 ? 14.312 5.889 -3.051 1.00 93.81 103 ARG A C 1
ATOM 754 O O . ARG A 1 103 ? 13.885 7.037 -3.083 1.00 93.81 103 ARG A O 1
ATOM 761 N N . GLU A 1 104 ? 13.741 4.906 -2.373 1.00 91.94 104 GLU A N 1
ATOM 762 C CA . GLU A 1 104 ? 12.549 5.019 -1.533 1.00 91.94 104 GLU A CA 1
ATOM 763 C C . GLU A 1 104 ? 12.950 4.644 -0.102 1.00 91.94 104 GLU A C 1
ATOM 765 O O . GLU A 1 104 ? 13.501 3.565 0.122 1.00 91.94 104 GLU A O 1
ATOM 770 N N . VAL A 1 105 ? 12.745 5.547 0.858 1.00 91.56 105 VAL A N 1
ATOM 771 C CA . VAL A 1 105 ? 13.088 5.324 2.273 1.00 91.56 105 VAL A CA 1
ATOM 772 C C . VAL A 1 105 ? 11.882 4.733 3.000 1.00 91.56 105 VAL A C 1
ATOM 774 O O . VAL A 1 105 ? 10.779 5.245 2.865 1.00 91.56 105 VAL A O 1
ATOM 777 N N . ILE A 1 106 ? 12.110 3.675 3.781 1.00 87.69 106 ILE A N 1
ATOM 778 C CA . ILE A 1 106 ? 11.084 2.923 4.527 1.00 87.69 106 ILE A CA 1
ATOM 779 C C . ILE A 1 106 ? 11.047 3.320 6.018 1.00 87.69 106 ILE A C 1
ATOM 781 O O . ILE A 1 106 ? 10.061 3.064 6.704 1.00 87.69 106 ILE A O 1
ATOM 785 N N . GLN A 1 107 ? 12.109 3.960 6.532 1.00 69.88 107 GLN A N 1
ATOM 786 C CA . GLN A 1 107 ? 12.335 4.170 7.976 1.00 69.88 107 GLN A CA 1
ATOM 787 C C . GLN A 1 107 ? 11.311 5.045 8.697 1.00 69.88 107 GLN A C 1
ATOM 789 O O . GLN A 1 107 ? 11.187 4.925 9.909 1.00 69.88 107 GLN A O 1
ATOM 794 N N . THR A 1 108 ? 10.620 5.951 8.007 1.00 73.25 108 THR A N 1
ATOM 795 C CA . THR A 1 108 ? 9.777 6.930 8.709 1.00 73.25 108 THR A CA 1
ATOM 796 C C . THR A 1 108 ? 8.478 6.304 9.202 1.00 73.25 108 THR A C 1
ATOM 798 O O . THR A 1 108 ? 8.043 6.601 10.308 1.00 73.25 108 THR A O 1
ATOM 801 N N . ASP A 1 109 ? 7.884 5.429 8.389 1.00 88.25 109 ASP A N 1
ATOM 802 C CA . ASP A 1 109 ? 6.684 4.662 8.714 1.00 88.25 109 ASP A CA 1
ATOM 803 C C . ASP A 1 109 ? 6.514 3.549 7.661 1.00 88.25 109 ASP A C 1
ATOM 805 O O . ASP A 1 109 ? 6.253 3.806 6.477 1.00 88.25 109 ASP A O 1
ATOM 809 N N . THR A 1 110 ? 6.701 2.293 8.076 1.00 93.00 110 THR A N 1
ATOM 810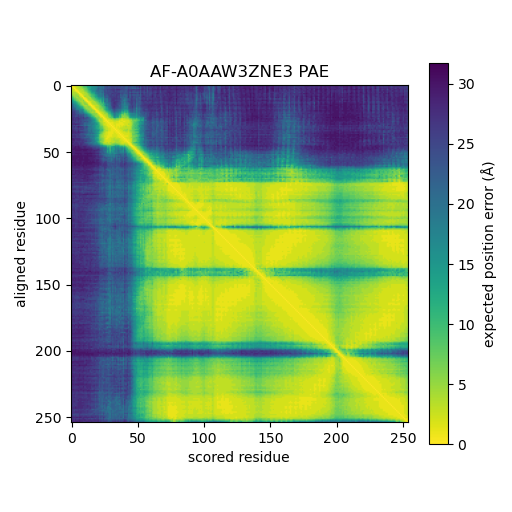 C CA . THR A 1 110 ? 6.574 1.136 7.177 1.00 93.00 110 THR A CA 1
ATOM 811 C C . THR A 1 110 ? 5.132 0.949 6.699 1.00 93.00 110 THR A C 1
ATOM 813 O O . THR A 1 110 ? 4.933 0.554 5.551 1.00 93.00 110 THR A O 1
ATOM 816 N N . VAL A 1 111 ? 4.129 1.290 7.519 1.00 94.62 111 VAL A N 1
ATOM 817 C CA . VAL A 1 111 ? 2.709 1.218 7.141 1.00 94.62 111 VAL A CA 1
ATOM 818 C C . VAL A 1 111 ? 2.427 2.191 6.005 1.00 94.62 111 VAL A C 1
ATOM 820 O O . VAL A 1 111 ? 1.905 1.793 4.964 1.00 94.62 111 VAL A O 1
ATOM 823 N N . VAL A 1 112 ? 2.847 3.448 6.160 1.00 94.19 112 VAL A N 1
ATOM 824 C CA . VAL A 1 112 ? 2.690 4.478 5.121 1.00 94.19 112 VAL A CA 1
ATOM 825 C C . VAL A 1 112 ? 3.466 4.109 3.860 1.00 94.19 112 VAL A C 1
ATOM 827 O O . VAL A 1 112 ? 2.962 4.290 2.755 1.00 94.19 112 VAL A O 1
ATOM 830 N N . SER A 1 113 ? 4.670 3.552 3.997 1.00 95.19 113 SER A N 1
ATOM 831 C CA . SER A 1 113 ? 5.484 3.128 2.850 1.00 95.19 113 SER A CA 1
ATOM 832 C C . SER A 1 113 ? 4.809 2.014 2.045 1.00 95.19 113 SER A C 1
ATOM 834 O O . SER A 1 113 ? 4.767 2.085 0.814 1.00 95.19 113 SER A O 1
ATOM 836 N N . VAL A 1 114 ? 4.243 1.013 2.729 1.00 95.75 114 VAL A N 1
ATOM 837 C CA . VAL A 1 114 ? 3.482 -0.074 2.098 1.00 95.75 114 VAL A CA 1
ATOM 838 C C . VAL A 1 114 ? 2.215 0.466 1.444 1.00 95.75 114 VAL A C 1
ATOM 840 O O . VAL A 1 114 ? 2.002 0.201 0.264 1.00 95.75 114 VAL A O 1
ATOM 843 N N . LEU A 1 115 ? 1.419 1.277 2.149 1.00 96.31 115 LEU A N 1
ATOM 844 C CA . LEU A 1 115 ? 0.196 1.870 1.597 1.00 96.31 115 LEU A CA 1
ATOM 845 C C . LEU A 1 115 ? 0.478 2.727 0.363 1.00 96.31 115 LEU A C 1
ATOM 847 O O . LEU A 1 115 ? -0.138 2.524 -0.682 1.00 96.31 115 LEU A O 1
ATOM 851 N N . ASN A 1 116 ? 1.464 3.623 0.439 1.00 96.44 116 ASN A N 1
ATOM 852 C CA . ASN A 1 116 ? 1.875 4.444 -0.697 1.00 96.44 116 ASN A CA 1
ATOM 853 C C . ASN A 1 116 ? 2.306 3.579 -1.881 1.00 96.44 116 ASN A C 1
ATOM 855 O O . ASN A 1 116 ? 1.970 3.897 -3.024 1.00 96.44 116 ASN A O 1
ATOM 859 N N . ALA A 1 117 ? 3.027 2.482 -1.631 1.00 96.69 117 ALA A N 1
ATOM 860 C CA . ALA A 1 117 ? 3.421 1.567 -2.688 1.00 96.69 117 ALA A CA 1
ATOM 861 C C . ALA A 1 117 ? 2.223 0.847 -3.315 1.00 96.69 117 ALA A C 1
ATOM 863 O O . ALA A 1 117 ? 2.139 0.804 -4.542 1.00 96.69 117 ALA A O 1
ATOM 864 N N . MET A 1 118 ? 1.283 0.351 -2.507 1.00 97.56 118 MET A N 1
ATOM 865 C CA . MET A 1 118 ? 0.071 -0.311 -2.996 1.00 97.56 118 MET A CA 1
ATOM 866 C C . MET A 1 118 ? -0.795 0.640 -3.830 1.00 97.56 118 MET A C 1
ATOM 868 O O . MET A 1 118 ? -1.162 0.307 -4.953 1.00 97.56 118 MET A O 1
ATOM 872 N N . MET A 1 119 ? -1.058 1.846 -3.322 1.00 97.56 119 MET A N 1
ATOM 873 C CA . MET A 1 119 ? -1.911 2.843 -3.980 1.00 97.56 119 MET A CA 1
ATOM 874 C C . MET A 1 119 ? -1.273 3.437 -5.245 1.00 97.56 119 MET A C 1
ATOM 876 O O . MET A 1 119 ? -1.976 3.765 -6.200 1.00 97.56 119 MET A O 1
ATOM 880 N N . SER A 1 120 ? 0.059 3.573 -5.282 1.00 97.62 120 SER A N 1
ATOM 881 C CA . SER A 1 120 ? 0.768 4.145 -6.441 1.00 97.62 120 SER A CA 1
ATOM 882 C C . SER A 1 120 ? 1.002 3.132 -7.561 1.00 97.62 120 SER A C 1
ATOM 884 O O . SER A 1 120 ? 1.126 3.527 -8.724 1.00 97.62 120 SER A O 1
ATOM 886 N N . LEU A 1 121 ? 1.045 1.833 -7.244 1.00 96.62 121 LEU A N 1
ATOM 887 C CA . LEU A 1 121 ? 1.366 0.776 -8.206 1.00 96.62 121 LEU A CA 1
ATOM 888 C C . LEU A 1 121 ? 0.441 0.788 -9.449 1.00 96.62 121 LEU A C 1
ATOM 890 O O . LEU A 1 121 ? 0.970 0.713 -10.563 1.00 96.62 121 LEU A O 1
ATOM 894 N N . PRO A 1 122 ? -0.893 0.976 -9.340 1.00 97.38 122 PRO A N 1
ATOM 895 C CA . PRO A 1 122 ? -1.773 1.147 -10.502 1.00 97.38 122 PRO A CA 1
ATOM 896 C C . PRO A 1 122 ? -1.443 2.341 -11.402 1.00 97.38 122 PRO A C 1
ATOM 898 O O . PRO A 1 122 ? -1.476 2.228 -12.632 1.00 97.38 122 PRO A O 1
ATOM 901 N N . SER A 1 123 ? -1.138 3.508 -10.832 1.00 97.44 123 SER A N 1
ATOM 902 C CA . SER A 1 123 ? -0.732 4.678 -11.623 1.00 97.44 123 SER A CA 1
ATOM 903 C C . SER A 1 123 ? 0.650 4.506 -12.246 1.00 97.44 123 SER A C 1
ATOM 905 O O . SER A 1 123 ? 0.831 4.862 -13.411 1.00 97.44 123 SER A O 1
ATOM 907 N N . ASP A 1 124 ? 1.596 3.914 -11.517 1.00 97.38 124 ASP A N 1
ATOM 908 C CA . ASP A 1 124 ? 2.963 3.697 -11.990 1.00 97.38 124 ASP A CA 1
ATOM 909 C C . ASP A 1 124 ? 2.991 2.707 -13.161 1.00 97.38 124 ASP A C 1
ATOM 911 O O . ASP A 1 124 ? 3.686 2.940 -14.152 1.00 97.38 124 ASP A O 1
ATOM 915 N N . TRP A 1 125 ? 2.155 1.665 -13.121 1.00 97.19 125 TRP A N 1
ATOM 916 C CA . TRP A 1 125 ? 1.972 0.755 -14.253 1.00 97.19 125 TRP A CA 1
ATOM 917 C C . TRP A 1 125 ? 1.402 1.443 -15.493 1.00 97.19 125 TRP A C 1
ATOM 919 O O . TRP A 1 125 ? 1.887 1.203 -16.598 1.00 97.19 125 TRP A O 1
ATOM 929 N N . ARG A 1 126 ? 0.402 2.321 -15.339 1.00 97.31 126 ARG A N 1
ATOM 930 C CA . ARG A 1 126 ? -0.148 3.091 -16.470 1.00 97.31 126 ARG A CA 1
ATOM 931 C C . ARG A 1 126 ? 0.901 4.024 -17.077 1.00 97.31 126 ARG A C 1
ATOM 933 O O . ARG A 1 126 ? 1.023 4.093 -18.299 1.00 97.31 126 ARG A O 1
ATOM 940 N N . ALA A 1 127 ? 1.680 4.704 -16.235 1.00 97.12 127 ALA A N 1
ATOM 941 C CA . ALA A 1 127 ? 2.765 5.575 -16.678 1.00 97.12 127 ALA A CA 1
ATOM 942 C C . ALA A 1 127 ? 3.866 4.790 -17.411 1.00 97.12 127 ALA A C 1
ATOM 944 O O . ALA A 1 127 ? 4.328 5.214 -18.472 1.00 97.12 127 ALA A O 1
ATOM 945 N N . HIS A 1 128 ? 4.244 3.617 -16.891 1.00 96.38 128 HIS A N 1
ATOM 946 C CA . HIS A 1 128 ? 5.183 2.709 -17.551 1.00 96.38 128 HIS A CA 1
ATOM 947 C C . HIS A 1 128 ? 4.656 2.213 -18.898 1.00 96.38 128 HIS A C 1
ATOM 949 O O . HIS A 1 128 ? 5.381 2.298 -19.885 1.00 96.38 128 HIS A O 1
ATOM 955 N N . GLY A 1 129 ? 3.396 1.773 -18.971 1.00 95.94 129 GLY A N 1
ATOM 956 C CA . GLY A 1 129 ? 2.771 1.317 -20.215 1.00 95.94 129 GLY A CA 1
ATOM 957 C C . GLY A 1 129 ? 2.794 2.388 -21.308 1.00 95.94 129 GLY A C 1
ATOM 958 O O . GLY A 1 129 ? 3.201 2.112 -22.437 1.00 95.94 129 GLY A O 1
ATOM 959 N N . ALA A 1 130 ? 2.458 3.633 -20.957 1.00 96.31 130 ALA A N 1
ATOM 960 C CA . ALA A 1 130 ? 2.529 4.765 -21.879 1.00 96.31 130 ALA A CA 1
ATOM 961 C C . ALA A 1 130 ? 3.968 5.056 -22.347 1.00 96.31 130 ALA A C 1
ATOM 963 O O . ALA A 1 130 ? 4.198 5.255 -23.541 1.00 96.31 130 ALA A O 1
ATOM 964 N N . ALA A 1 131 ? 4.947 5.050 -21.435 1.00 95.62 131 ALA A N 1
ATOM 965 C CA . ALA A 1 131 ? 6.352 5.274 -21.779 1.00 95.62 131 ALA A CA 1
ATOM 966 C C . ALA A 1 131 ? 6.920 4.146 -22.658 1.00 95.62 131 ALA A C 1
ATOM 968 O O . ALA A 1 131 ? 7.613 4.419 -23.637 1.00 95.62 131 ALA A O 1
ATOM 969 N N . ALA A 1 132 ? 6.582 2.892 -22.351 1.00 94.56 132 ALA A N 1
ATOM 970 C CA . ALA A 1 132 ? 6.995 1.723 -23.119 1.00 94.56 132 ALA A CA 1
ATOM 971 C C . ALA A 1 132 ? 6.387 1.728 -24.526 1.00 94.56 132 ALA A C 1
ATOM 973 O O . ALA A 1 132 ? 7.102 1.495 -25.493 1.00 94.56 132 ALA A O 1
ATOM 974 N N . LYS A 1 133 ? 5.104 2.083 -24.667 1.00 94.69 133 LYS A N 1
ATOM 975 C CA . LYS A 1 133 ? 4.468 2.232 -25.983 1.00 94.69 133 LYS A CA 1
ATOM 976 C C . LYS A 1 133 ? 5.180 3.283 -26.839 1.00 94.69 133 LYS A C 1
ATOM 978 O O . LYS A 1 133 ? 5.526 2.997 -27.980 1.00 94.69 133 LYS A O 1
ATOM 983 N N . ARG A 1 134 ? 5.469 4.464 -26.276 1.00 93.75 134 ARG A N 1
ATOM 984 C CA . ARG A 1 134 ? 6.233 5.510 -26.983 1.00 93.75 134 ARG A CA 1
ATOM 985 C C . ARG A 1 134 ? 7.632 5.039 -27.377 1.00 93.75 134 ARG A C 1
ATOM 987 O O . ARG A 1 134 ? 8.111 5.384 -28.449 1.00 93.75 134 ARG A O 1
ATOM 994 N N . TRP A 1 135 ? 8.294 4.267 -26.517 1.00 93.31 135 TRP A N 1
ATOM 995 C CA . TRP A 1 135 ? 9.597 3.676 -26.818 1.00 93.31 135 TRP A CA 1
ATOM 996 C C . TRP A 1 135 ? 9.526 2.661 -27.971 1.00 93.31 135 TRP A C 1
ATOM 998 O O . TRP A 1 135 ? 10.370 2.685 -28.871 1.00 93.31 135 TRP A O 1
ATOM 1008 N N . ASP A 1 136 ? 8.503 1.806 -27.977 1.00 91.62 136 ASP A N 1
ATOM 1009 C CA . ASP A 1 136 ? 8.270 0.804 -29.020 1.00 91.62 136 ASP A CA 1
ATOM 1010 C C . ASP A 1 136 ? 7.962 1.471 -30.380 1.00 91.62 136 ASP A C 1
ATOM 1012 O O . ASP A 1 136 ? 8.508 1.064 -31.406 1.00 91.62 136 ASP A O 1
ATOM 1016 N N . GLU A 1 137 ? 7.176 2.555 -30.390 1.00 93.81 137 GLU A N 1
ATOM 1017 C CA . GLU A 1 137 ? 6.819 3.331 -31.594 1.00 93.81 137 GLU A CA 1
ATOM 1018 C C . GLU A 1 137 ? 8.028 3.969 -32.306 1.00 93.81 137 GLU A C 1
ATOM 1020 O O . GLU A 1 137 ? 7.977 4.224 -33.510 1.00 93.81 137 GLU A O 1
ATOM 1025 N N . LEU A 1 138 ? 9.144 4.194 -31.603 1.00 90.38 138 LEU A N 1
ATOM 1026 C CA . LEU A 1 138 ? 10.373 4.719 -32.211 1.00 90.38 138 LEU A CA 1
ATOM 1027 C C . LEU A 1 138 ? 11.122 3.678 -33.061 1.00 90.38 138 LEU A C 1
ATOM 1029 O O . LEU A 1 138 ? 11.929 4.061 -33.916 1.00 90.38 138 LEU A O 1
ATOM 1033 N N . GLY A 1 139 ? 10.882 2.379 -32.846 1.00 87.81 139 GLY A N 1
ATOM 1034 C CA . GLY A 1 139 ? 11.492 1.282 -33.602 1.00 87.81 139 GLY A CA 1
ATOM 1035 C C . GLY A 1 139 ? 13.014 1.413 -33.756 1.00 87.81 139 GLY A C 1
ATOM 1036 O O . GLY A 1 139 ? 13.750 1.568 -32.784 1.00 87.81 139 GLY A O 1
ATOM 1037 N N . ALA A 1 140 ? 13.507 1.408 -35.000 1.00 76.69 140 ALA A N 1
ATOM 1038 C CA . ALA A 1 140 ? 14.940 1.523 -35.298 1.00 76.69 140 ALA A CA 1
ATOM 1039 C C . ALA A 1 140 ? 15.582 2.856 -34.853 1.00 76.69 140 ALA A C 1
ATOM 1041 O O . ALA A 1 140 ? 16.804 2.947 -34.765 1.00 76.69 140 ALA A O 1
ATOM 1042 N N . ARG A 1 141 ? 14.786 3.896 -34.561 1.00 81.19 141 ARG A N 1
ATOM 1043 C CA . ARG A 1 141 ? 15.279 5.223 -34.146 1.00 81.19 141 ARG A CA 1
ATOM 1044 C C . ARG A 1 141 ? 15.500 5.349 -32.640 1.00 81.19 141 ARG A C 1
ATOM 1046 O O . ARG A 1 141 ? 15.871 6.420 -32.172 1.00 81.19 141 ARG A O 1
ATOM 1053 N N . GLN A 1 142 ? 15.294 4.283 -31.870 1.00 81.56 142 GLN A N 1
ATOM 1054 C CA . GLN A 1 142 ? 15.454 4.281 -30.412 1.00 81.56 142 GLN A CA 1
ATOM 1055 C C . GLN A 1 142 ? 16.800 4.853 -29.935 1.00 81.56 142 GLN A C 1
ATOM 1057 O O . GLN A 1 142 ? 16.841 5.612 -28.967 1.00 81.56 142 GLN A O 1
ATOM 1062 N N . SER A 1 143 ? 17.900 4.558 -30.637 1.00 78.19 143 SER A N 1
ATOM 1063 C CA . SER A 1 143 ? 19.239 5.063 -30.293 1.00 78.19 143 SER A CA 1
ATOM 1064 C C . SER A 1 143 ? 19.376 6.585 -30.412 1.00 78.19 143 SER A C 1
ATOM 1066 O O . SER A 1 143 ? 20.238 7.171 -29.763 1.00 78.19 143 SER A O 1
ATOM 1068 N N . THR A 1 144 ? 18.515 7.239 -31.195 1.00 84.00 144 THR A N 1
ATOM 1069 C CA . THR A 1 144 ? 18.520 8.694 -31.405 1.00 84.00 144 THR A CA 1
ATOM 1070 C C . THR A 1 144 ? 17.816 9.456 -30.274 1.00 84.00 144 THR A C 1
ATOM 1072 O O . THR A 1 144 ? 18.020 10.659 -30.136 1.00 84.00 144 THR A O 1
ATOM 1075 N N . PHE A 1 145 ? 17.019 8.782 -29.434 1.00 87.44 145 PHE A N 1
ATOM 1076 C CA . PHE A 1 145 ? 16.182 9.423 -28.410 1.00 87.44 145 PHE A CA 1
ATOM 1077 C C . PHE A 1 145 ? 16.509 8.934 -26.985 1.00 87.44 145 PHE A C 1
ATOM 1079 O O . PHE A 1 145 ? 15.684 8.275 -26.342 1.00 87.44 145 PHE A O 1
ATOM 1086 N N . PRO A 1 146 ? 17.685 9.293 -26.429 1.00 88.31 146 PRO A N 1
ATOM 1087 C CA . PRO A 1 146 ? 18.097 8.858 -25.091 1.00 88.31 146 PRO A CA 1
ATOM 1088 C C . PRO A 1 146 ? 17.150 9.337 -23.980 1.00 88.31 146 PRO A C 1
ATOM 1090 O O . PRO A 1 146 ? 17.017 8.668 -22.960 1.00 88.31 146 PRO A O 1
ATOM 1093 N N . ALA A 1 147 ? 16.444 10.455 -24.181 1.00 90.88 147 ALA A N 1
ATOM 1094 C CA . ALA A 1 147 ? 15.457 10.953 -23.224 1.00 90.88 147 ALA A 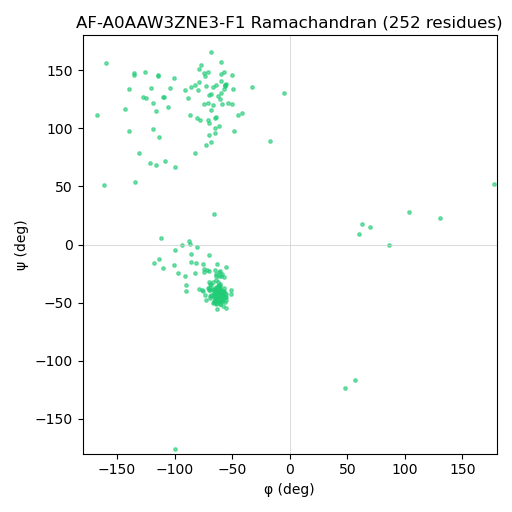CA 1
ATOM 1095 C C . ALA A 1 147 ? 14.263 9.995 -23.052 1.00 90.88 147 ALA A C 1
ATOM 1097 O O . ALA A 1 147 ? 13.834 9.749 -21.926 1.00 90.88 147 ALA A O 1
ATOM 1098 N N . VAL A 1 148 ? 13.763 9.412 -24.149 1.00 91.50 148 VAL A N 1
ATOM 1099 C CA . VAL A 1 148 ? 12.639 8.457 -24.108 1.00 91.50 148 VAL A CA 1
ATOM 1100 C C . VAL A 1 148 ? 13.087 7.148 -23.458 1.00 91.50 148 VAL A C 1
ATOM 1102 O O . VAL A 1 148 ? 12.356 6.582 -22.647 1.00 91.50 148 VAL A O 1
ATOM 1105 N N . ARG A 1 149 ? 14.330 6.723 -23.727 1.00 92.06 149 ARG A N 1
ATOM 1106 C CA . ARG A 1 149 ? 14.957 5.586 -23.042 1.00 92.06 149 ARG A CA 1
ATOM 1107 C C . ARG A 1 149 ? 15.007 5.801 -21.530 1.00 92.06 149 ARG A C 1
ATOM 1109 O O . ARG A 1 149 ? 14.528 4.969 -20.765 1.00 92.06 149 ARG A O 1
ATOM 1116 N N . GLY A 1 150 ? 15.560 6.938 -21.108 1.00 92.81 150 GLY A N 1
ATOM 1117 C CA . GLY A 1 150 ? 15.678 7.279 -19.695 1.00 92.81 150 GLY A CA 1
ATOM 1118 C C . GLY A 1 150 ? 14.316 7.366 -19.009 1.00 92.81 150 GLY A C 1
ATOM 1119 O O . GLY A 1 150 ? 14.183 6.977 -17.854 1.00 92.81 150 GLY A O 1
ATOM 1120 N N . GLU A 1 151 ? 13.278 7.822 -19.713 1.00 95.38 151 GLU A N 1
ATOM 1121 C CA . GLU A 1 151 ? 11.919 7.845 -19.180 1.00 95.38 151 GLU A CA 1
ATOM 1122 C C . GLU A 1 151 ? 11.343 6.442 -18.949 1.00 95.38 151 GLU A C 1
ATOM 1124 O O . GLU A 1 151 ? 10.847 6.185 -17.848 1.00 95.38 151 GLU A O 1
ATOM 1129 N N . VAL A 1 152 ? 11.410 5.538 -19.936 1.00 95.44 152 VAL A N 1
ATOM 1130 C CA . VAL A 1 152 ? 10.860 4.180 -19.782 1.00 95.44 152 VAL A CA 1
ATOM 1131 C C . VAL A 1 152 ? 11.614 3.384 -18.714 1.00 95.44 152 VAL A C 1
ATOM 1133 O O . VAL A 1 152 ? 10.976 2.740 -17.882 1.00 95.44 152 VAL A O 1
ATOM 1136 N N . GLU A 1 153 ? 12.946 3.498 -18.656 1.00 93.75 153 GLU A N 1
ATOM 1137 C CA . GLU A 1 153 ? 13.774 2.863 -17.618 1.00 93.75 153 GLU A CA 1
ATOM 1138 C C . GLU A 1 153 ? 13.421 3.404 -16.222 1.00 93.75 153 GLU A C 1
ATOM 1140 O O . GLU A 1 153 ? 13.244 2.642 -15.270 1.00 93.75 153 GLU A O 1
ATOM 1145 N N . ARG A 1 154 ? 13.226 4.724 -16.100 1.00 95.50 154 ARG A N 1
ATOM 1146 C CA . ARG A 1 154 ? 12.819 5.381 -14.851 1.00 95.50 154 ARG A CA 1
ATOM 1147 C C . ARG A 1 154 ? 11.436 4.922 -14.380 1.00 95.50 154 ARG A C 1
ATOM 1149 O O . ARG A 1 154 ? 11.247 4.721 -13.181 1.00 95.50 154 ARG A O 1
ATOM 1156 N N . MET A 1 155 ? 10.472 4.761 -15.285 1.00 96.56 155 MET A N 1
ATOM 1157 C CA . MET A 1 155 ? 9.139 4.255 -14.929 1.00 96.56 155 MET A CA 1
ATOM 1158 C C . MET A 1 155 ? 9.174 2.765 -14.575 1.00 96.56 155 MET A C 1
ATOM 1160 O O . MET A 1 155 ? 8.515 2.354 -13.622 1.00 96.56 155 MET A O 1
ATOM 1164 N N . ALA A 1 156 ? 9.994 1.972 -15.272 1.00 95.06 156 ALA A N 1
ATOM 1165 C CA . ALA A 1 156 ? 10.197 0.562 -14.949 1.00 95.06 156 ALA A CA 1
ATOM 1166 C C . ALA A 1 156 ? 10.788 0.392 -13.539 1.00 95.06 156 ALA A C 1
ATOM 1168 O O . ALA A 1 156 ? 10.280 -0.408 -12.756 1.00 95.06 156 ALA A O 1
ATOM 1169 N N . CYS A 1 157 ? 11.800 1.191 -13.180 1.00 94.81 157 CYS A N 1
ATOM 1170 C CA . CYS A 1 157 ? 12.361 1.197 -11.828 1.00 94.81 157 CYS A CA 1
ATOM 1171 C C . CYS A 1 157 ? 11.318 1.535 -10.758 1.00 94.81 157 CYS A C 1
ATOM 1173 O O . CYS A 1 157 ? 11.287 0.886 -9.715 1.00 94.81 157 CYS A O 1
ATOM 1175 N N . ARG A 1 158 ? 10.435 2.507 -11.017 1.00 96.25 158 ARG A N 1
ATOM 1176 C CA . ARG A 1 158 ? 9.402 2.905 -10.055 1.00 96.25 158 ARG A CA 1
ATOM 1177 C C . ARG A 1 158 ? 8.413 1.772 -9.783 1.00 96.25 158 ARG A C 1
ATOM 1179 O O . ARG A 1 158 ? 8.154 1.461 -8.624 1.00 96.25 158 ARG A O 1
ATOM 1186 N N . VAL A 1 159 ? 7.922 1.122 -10.841 1.00 95.69 159 VAL A N 1
ATOM 1187 C CA . VAL A 1 159 ? 7.057 -0.063 -10.727 1.00 95.69 159 VAL A CA 1
ATOM 1188 C C . VAL A 1 159 ? 7.754 -1.154 -9.915 1.00 95.69 159 VAL A C 1
ATOM 1190 O O . VAL A 1 159 ? 7.180 -1.656 -8.952 1.00 95.69 159 VAL A O 1
ATOM 1193 N N . ALA A 1 160 ? 9.007 -1.470 -10.249 1.00 93.69 160 ALA A N 1
ATOM 1194 C CA . ALA A 1 160 ? 9.764 -2.518 -9.570 1.00 93.69 160 ALA A CA 1
ATOM 1195 C C . ALA A 1 160 ? 10.004 -2.202 -8.081 1.00 93.69 160 ALA A C 1
ATOM 1197 O O . ALA A 1 160 ? 9.895 -3.088 -7.234 1.00 93.69 160 ALA A O 1
ATOM 1198 N N . LEU A 1 161 ? 10.270 -0.935 -7.738 1.00 94.31 161 LEU A N 1
ATOM 1199 C CA . LEU A 1 161 ? 10.376 -0.486 -6.349 1.00 94.31 161 LEU A CA 1
ATOM 1200 C C . LEU A 1 161 ? 9.065 -0.694 -5.589 1.00 94.31 161 LEU A C 1
ATOM 1202 O O . LEU A 1 161 ? 9.087 -1.263 -4.501 1.00 94.31 161 LEU A O 1
ATOM 1206 N N . ARG A 1 162 ? 7.921 -0.285 -6.156 1.00 95.56 162 ARG A N 1
ATOM 1207 C CA . ARG A 1 162 ? 6.615 -0.480 -5.505 1.00 95.56 162 ARG A CA 1
ATOM 1208 C C . ARG A 1 162 ? 6.283 -1.958 -5.329 1.00 95.56 162 ARG A C 1
ATOM 1210 O O . ARG A 1 162 ? 5.895 -2.351 -4.235 1.00 95.56 162 ARG A O 1
ATOM 1217 N N . GLN A 1 163 ? 6.500 -2.778 -6.357 1.00 94.31 163 GLN A N 1
ATOM 1218 C CA . GLN A 1 163 ? 6.314 -4.231 -6.280 1.00 94.31 163 GLN A CA 1
ATOM 1219 C C . GLN A 1 163 ? 7.130 -4.846 -5.146 1.00 94.31 163 GLN A C 1
ATOM 1221 O O . GLN A 1 163 ? 6.588 -5.614 -4.358 1.00 94.31 163 GLN A O 1
ATOM 1226 N N . MET A 1 164 ? 8.410 -4.482 -5.045 1.00 91.62 164 MET A N 1
ATOM 1227 C CA . MET A 1 164 ? 9.289 -4.994 -3.999 1.00 91.62 164 MET A CA 1
ATOM 1228 C C . MET A 1 164 ? 8.855 -4.523 -2.609 1.00 91.62 164 MET A C 1
ATOM 1230 O O . MET A 1 164 ? 8.869 -5.313 -1.668 1.00 91.62 164 MET A O 1
ATOM 1234 N N . ILE A 1 165 ? 8.410 -3.268 -2.478 1.00 93.44 165 ILE A N 1
ATOM 1235 C CA . ILE A 1 165 ? 7.902 -2.754 -1.203 1.00 93.44 165 ILE A CA 1
ATOM 1236 C C . ILE A 1 165 ? 6.660 -3.527 -0.749 1.00 93.44 165 ILE A C 1
ATOM 1238 O O . ILE A 1 165 ? 6.575 -3.979 0.393 1.00 93.44 165 ILE A O 1
ATOM 1242 N N . VAL A 1 166 ? 5.703 -3.724 -1.652 1.00 94.31 166 VAL A N 1
ATOM 1243 C CA . VAL A 1 166 ? 4.489 -4.474 -1.330 1.00 94.31 166 VAL A CA 1
ATOM 1244 C C . VAL A 1 166 ? 4.832 -5.926 -1.001 1.00 94.31 166 VAL A C 1
ATOM 1246 O O . VAL A 1 166 ? 4.474 -6.394 0.073 1.00 94.31 166 VAL A O 1
ATOM 1249 N N . ALA A 1 167 ? 5.585 -6.616 -1.860 1.00 91.38 167 ALA A N 1
ATOM 1250 C CA . ALA A 1 167 ? 5.945 -8.018 -1.654 1.00 91.38 167 ALA A CA 1
ATOM 1251 C C . ALA A 1 167 ? 6.665 -8.250 -0.315 1.00 91.38 167 ALA A C 1
ATOM 1253 O O . ALA A 1 167 ? 6.331 -9.173 0.422 1.00 91.38 167 ALA A O 1
ATOM 1254 N N . ARG A 1 168 ? 7.632 -7.397 0.031 1.00 89.44 168 ARG A N 1
ATOM 1255 C CA . ARG A 1 168 ? 8.488 -7.627 1.198 1.00 89.44 168 ARG A CA 1
ATOM 1256 C C . ARG A 1 168 ? 7.836 -7.261 2.530 1.00 89.44 168 ARG A C 1
ATOM 1258 O O . ARG A 1 168 ? 8.067 -7.954 3.516 1.00 89.44 168 ARG A O 1
ATOM 1265 N N . TRP A 1 169 ? 7.065 -6.173 2.590 1.00 92.06 169 TRP A N 1
ATOM 1266 C CA . TRP A 1 169 ? 6.576 -5.639 3.870 1.00 92.06 169 TRP A CA 1
ATOM 1267 C C . TRP A 1 169 ? 5.073 -5.817 4.099 1.00 92.06 169 TRP A C 1
ATOM 1269 O O . TRP A 1 169 ? 4.657 -5.802 5.258 1.00 92.06 169 TRP A O 1
ATOM 1279 N N . TYR A 1 170 ? 4.256 -6.037 3.061 1.00 94.69 170 TYR A N 1
ATOM 1280 C CA . TYR A 1 170 ? 2.811 -6.242 3.234 1.00 94.69 170 TYR A CA 1
ATOM 1281 C C . TYR A 1 170 ? 2.460 -7.410 4.172 1.00 94.69 170 TYR A C 1
ATOM 1283 O O . TYR A 1 170 ? 1.640 -7.184 5.063 1.00 94.69 170 TYR A O 1
ATOM 1291 N N . PRO A 1 171 ? 3.087 -8.606 4.076 1.00 92.56 171 PRO A N 1
ATOM 1292 C CA . PRO A 1 171 ? 2.734 -9.735 4.943 1.00 92.56 171 PRO A CA 1
ATOM 1293 C C . PRO A 1 171 ? 2.911 -9.450 6.439 1.00 92.56 171 PRO A C 1
ATOM 1295 O O . PRO A 1 171 ? 2.208 -10.026 7.261 1.00 92.56 171 PRO A O 1
ATOM 1298 N N . THR A 1 172 ? 3.825 -8.543 6.794 1.00 92.25 172 THR A N 1
ATOM 1299 C CA . THR A 1 172 ? 4.064 -8.129 8.184 1.00 92.25 172 THR A CA 1
ATOM 1300 C C . THR A 1 172 ? 3.195 -6.938 8.579 1.00 92.25 172 THR A C 1
ATOM 1302 O O . THR A 1 172 ? 2.685 -6.887 9.692 1.00 92.25 172 THR A O 1
ATOM 1305 N N . VAL A 1 173 ? 3.017 -5.963 7.683 1.00 93.62 173 VAL A N 1
ATOM 1306 C CA . VAL A 1 173 ? 2.272 -4.727 7.963 1.00 93.62 173 VAL A CA 1
ATOM 1307 C C . VAL A 1 173 ? 0.768 -4.966 8.033 1.00 93.62 173 VAL A C 1
ATOM 1309 O O . VAL A 1 173 ? 0.111 -4.428 8.923 1.00 93.62 173 VAL A O 1
ATOM 1312 N N . ALA A 1 174 ? 0.213 -5.749 7.107 1.00 95.75 174 ALA A N 1
ATOM 1313 C CA . ALA A 1 174 ? -1.231 -5.900 6.997 1.00 95.75 174 ALA A CA 1
ATOM 1314 C C . ALA A 1 174 ? -1.867 -6.501 8.263 1.00 95.75 174 ALA A C 1
ATOM 1316 O O . ALA A 1 174 ? -2.823 -5.899 8.756 1.00 95.75 174 ALA A O 1
ATOM 1317 N N . PRO A 1 175 ? -1.330 -7.585 8.864 1.00 95.00 175 PRO A N 1
ATOM 1318 C CA . PRO A 1 175 ? -1.863 -8.109 10.119 1.00 95.00 175 PRO A CA 1
ATOM 1319 C C . PRO A 1 175 ? -1.818 -7.091 11.260 1.00 95.00 175 PRO A C 1
ATOM 1321 O O . PRO A 1 175 ? -2.804 -6.954 11.971 1.00 95.00 175 PRO A O 1
ATOM 1324 N N . LEU A 1 176 ? -0.733 -6.316 11.397 1.00 94.19 176 LEU A N 1
ATOM 1325 C CA . LEU A 1 176 ? -0.604 -5.314 12.465 1.00 94.19 176 LEU A CA 1
ATOM 1326 C C . LEU A 1 176 ? -1.664 -4.209 12.360 1.00 94.19 176 LEU A C 1
ATOM 1328 O O . LEU A 1 176 ? -2.202 -3.759 13.372 1.00 94.19 176 LEU A O 1
ATOM 1332 N N . VAL A 1 177 ? -1.962 -3.760 11.137 1.00 95.38 177 VAL A N 1
ATOM 1333 C CA . VAL A 1 177 ? -3.004 -2.754 10.888 1.00 95.38 177 VAL A CA 1
ATOM 1334 C C . VAL A 1 177 ? -4.394 -3.334 11.148 1.00 95.38 177 VAL A C 1
ATOM 1336 O O . VAL A 1 177 ? -5.198 -2.682 11.813 1.00 95.38 177 VAL A O 1
ATOM 1339 N N . ILE A 1 178 ? -4.670 -4.542 10.644 1.00 95.81 178 ILE A N 1
ATOM 1340 C CA . ILE A 1 178 ? -5.968 -5.216 10.795 1.00 95.81 178 ILE A CA 1
ATOM 1341 C C . ILE A 1 178 ? -6.243 -5.508 12.271 1.00 95.81 178 ILE A C 1
ATOM 1343 O O . ILE A 1 178 ? -7.226 -5.010 12.815 1.00 95.81 178 ILE A O 1
ATOM 1347 N N . GLU A 1 179 ? -5.336 -6.213 12.946 1.00 94.50 179 GLU A N 1
ATOM 1348 C CA . GLU A 1 179 ? -5.470 -6.563 14.361 1.00 94.50 179 GLU A CA 1
ATOM 1349 C C . GLU A 1 179 ? -5.538 -5.304 15.236 1.00 94.50 179 GLU A C 1
ATOM 1351 O O . GLU A 1 179 ? -6.378 -5.189 16.129 1.00 94.50 179 GLU A O 1
ATOM 1356 N N . GLY A 1 180 ? -4.697 -4.305 14.949 1.00 93.44 180 GLY A N 1
ATOM 1357 C CA . GLY A 1 180 ? -4.710 -3.039 15.671 1.00 93.44 180 GLY A CA 1
ATOM 1358 C C . GLY A 1 180 ? -6.040 -2.288 15.543 1.00 93.44 180 GLY A C 1
ATOM 1359 O O . GLY A 1 180 ? -6.459 -1.627 16.500 1.00 93.44 180 GLY A O 1
ATOM 1360 N N . HIS A 1 181 ? -6.705 -2.363 14.390 1.00 95.38 181 HIS A N 1
ATOM 1361 C CA . HIS A 1 181 ? -8.032 -1.784 14.202 1.00 95.38 181 HIS A CA 1
ATOM 1362 C C . HIS A 1 181 ? -9.110 -2.599 14.933 1.00 95.38 181 HIS A C 1
ATOM 1364 O O . HIS A 1 181 ? -9.884 -2.027 15.702 1.00 95.38 181 HIS A O 1
ATOM 1370 N N . GLU A 1 182 ? -9.103 -3.925 14.784 1.00 94.81 182 GLU A N 1
ATOM 1371 C CA . GLU A 1 182 ? -10.059 -4.840 15.424 1.00 94.81 182 GLU A CA 1
ATOM 1372 C C . GLU A 1 182 ? -10.031 -4.744 16.955 1.00 94.81 182 GLU A C 1
ATOM 1374 O O . GLU A 1 182 ? -11.082 -4.634 17.586 1.00 94.81 182 GLU A O 1
ATOM 1379 N N . GLN A 1 183 ? -8.846 -4.671 17.570 1.00 94.19 183 GLN A N 1
ATOM 1380 C CA . GLN A 1 183 ? -8.710 -4.476 19.020 1.00 94.19 183 GLN A CA 1
ATOM 1381 C C . GLN A 1 183 ? -9.347 -3.157 19.496 1.00 94.19 183 GLN A C 1
ATOM 1383 O O . GLN A 1 183 ? -9.910 -3.081 20.592 1.00 94.19 183 GLN A O 1
ATOM 1388 N N . ARG A 1 184 ? -9.273 -2.091 18.686 1.00 93.12 184 ARG A N 1
ATOM 1389 C CA . ARG A 1 184 ? -9.870 -0.783 19.012 1.00 93.12 184 ARG A CA 1
ATOM 1390 C C . ARG A 1 184 ? -11.387 -0.791 18.850 1.00 93.12 184 ARG A C 1
ATOM 1392 O O . ARG A 1 184 ? -12.070 -0.204 19.689 1.00 93.12 184 ARG A O 1
ATOM 1399 N N . GLU A 1 185 ? -11.899 -1.452 17.813 1.00 95.56 185 GLU A N 1
ATOM 1400 C CA . GLU A 1 185 ? -13.337 -1.699 17.633 1.00 95.56 185 GLU A CA 1
ATOM 1401 C C . GLU A 1 185 ? -13.894 -2.524 18.798 1.00 95.56 185 GLU A C 1
ATOM 1403 O O . GLU A 1 185 ? -14.875 -2.120 19.424 1.00 95.56 185 GLU A O 1
ATOM 1408 N N . GLN A 1 186 ? -13.218 -3.615 19.173 1.00 95.12 186 GLN A N 1
ATOM 1409 C CA . GLN A 1 186 ? -13.620 -4.451 20.301 1.00 95.12 186 GLN A CA 1
ATOM 1410 C C . GLN A 1 186 ? -13.643 -3.658 21.613 1.00 95.12 186 GLN A C 1
ATOM 1412 O O . GLN A 1 186 ? -14.628 -3.717 22.345 1.00 95.12 186 GLN A O 1
ATOM 1417 N N . ARG A 1 187 ? -12.605 -2.859 21.897 1.00 93.00 187 ARG A N 1
ATOM 1418 C CA . ARG A 1 187 ? -12.567 -2.022 23.106 1.00 93.00 187 ARG A CA 1
ATOM 1419 C C . ARG A 1 187 ? -13.730 -1.029 23.157 1.00 93.00 187 ARG A C 1
ATOM 1421 O O . ARG A 1 187 ? -14.299 -0.818 24.226 1.00 93.00 187 ARG A O 1
ATOM 1428 N N . LEU A 1 188 ? -14.084 -0.408 22.030 1.00 94.25 188 LEU A N 1
ATOM 1429 C CA . LEU A 1 188 ? -15.246 0.482 21.969 1.00 94.25 188 LEU A CA 1
ATOM 1430 C C . LEU A 1 188 ? -16.544 -0.294 22.230 1.00 94.25 188 LEU A C 1
ATOM 1432 O O . LEU A 1 188 ? -17.338 0.130 23.066 1.00 94.25 188 LEU A O 1
ATOM 1436 N N . ALA A 1 189 ? -16.717 -1.453 21.593 1.00 94.94 189 ALA A N 1
ATOM 1437 C CA . ALA A 1 189 ? -17.885 -2.308 21.790 1.00 94.94 189 ALA A CA 1
ATOM 1438 C C . ALA A 1 189 ? -18.031 -2.779 23.249 1.00 94.94 189 ALA A C 1
ATOM 1440 O O . ALA A 1 189 ? -19.138 -2.811 23.785 1.00 94.94 189 ALA A O 1
ATOM 1441 N N . GLU A 1 190 ? -16.923 -3.095 23.924 1.00 94.75 190 GLU A N 1
ATOM 1442 C CA . GLU A 1 190 ? -16.909 -3.437 25.349 1.00 94.75 190 GLU A CA 1
ATOM 1443 C C . GLU A 1 190 ? -17.366 -2.266 26.226 1.00 94.75 190 GLU A C 1
ATOM 1445 O O . GLU A 1 190 ? -18.140 -2.476 27.160 1.00 94.75 190 GLU A O 1
ATOM 1450 N N . ILE A 1 191 ? -16.928 -1.036 25.933 1.00 91.31 191 ILE A N 1
ATOM 1451 C CA . ILE A 1 191 ? -17.369 0.169 26.655 1.00 91.31 191 ILE A CA 1
ATOM 1452 C C . ILE A 1 191 ? -18.866 0.409 26.428 1.00 91.31 191 ILE A C 1
ATOM 1454 O O . ILE A 1 191 ? -19.600 0.631 27.394 1.00 91.31 191 ILE A O 1
ATOM 1458 N N . ASP A 1 192 ? -19.328 0.299 25.183 1.00 91.06 192 ASP A N 1
ATOM 1459 C CA . ASP A 1 192 ? -20.738 0.470 24.818 1.00 91.06 192 ASP A CA 1
ATOM 1460 C C . ASP A 1 192 ? -21.631 -0.583 25.495 1.00 91.06 192 ASP A C 1
ATOM 1462 O O . ASP A 1 192 ? -22.735 -0.278 25.956 1.00 91.06 192 ASP A O 1
ATOM 1466 N N . ALA A 1 193 ? -21.131 -1.811 25.653 1.00 93.88 193 ALA A N 1
ATOM 1467 C CA . ALA A 1 193 ? -21.842 -2.894 26.324 1.00 93.88 193 ALA A CA 1
ATOM 1468 C C . ALA A 1 193 ? -21.987 -2.701 27.848 1.00 93.88 193 ALA A C 1
ATOM 1470 O O . ALA A 1 193 ? -22.905 -3.278 28.442 1.00 93.88 193 ALA A O 1
ATOM 1471 N N . ARG A 1 194 ? -21.131 -1.891 28.498 1.00 93.62 194 ARG A N 1
ATOM 1472 C CA . ARG A 1 194 ? -21.199 -1.629 29.955 1.00 93.62 194 ARG A CA 1
ATOM 1473 C C . ARG A 1 194 ? -22.439 -0.828 30.347 1.00 93.62 194 ARG A C 1
ATOM 1475 O O . ARG A 1 194 ? -22.993 -1.051 31.422 1.00 93.62 194 ARG A O 1
ATOM 1482 N N . CYS A 1 195 ? -22.879 0.096 29.494 1.00 89.50 195 CYS A N 1
ATOM 1483 C CA . CYS A 1 195 ? -24.010 0.981 29.766 1.00 89.50 195 CYS A CA 1
ATOM 1484 C C . CYS A 1 195 ? -25.221 0.601 28.905 1.00 89.50 195 CYS A C 1
ATOM 1486 O O . CYS A 1 195 ? -25.593 1.323 27.977 1.00 89.50 195 CYS A O 1
ATOM 1488 N N . LYS A 1 196 ? -25.862 -0.533 29.227 1.00 88.69 196 LYS A N 1
ATOM 1489 C CA . LYS A 1 196 ? -27.048 -1.005 28.497 1.00 88.69 196 LYS A CA 1
ATOM 1490 C C . LYS A 1 196 ? -28.183 0.009 28.572 1.00 88.69 196 LYS A C 1
ATOM 1492 O O . LYS A 1 196 ? -28.616 0.397 29.657 1.00 88.69 196 LYS A O 1
ATOM 1497 N N . ARG A 1 197 ? -28.676 0.408 27.402 1.00 86.62 197 ARG A N 1
ATOM 1498 C CA . ARG A 1 197 ? -29.878 1.227 27.297 1.00 86.62 197 ARG A CA 1
ATOM 1499 C C . ARG A 1 197 ? -31.084 0.384 27.739 1.00 86.62 197 ARG A C 1
ATOM 1501 O O . ARG A 1 197 ? -31.225 -0.734 27.248 1.00 86.62 197 ARG A O 1
ATOM 1508 N N . PRO A 1 198 ? -31.933 0.885 28.641 1.00 87.69 198 PRO A N 1
ATOM 1509 C CA . PRO A 1 198 ? -33.139 0.160 29.049 1.00 87.69 198 PRO A CA 1
ATOM 1510 C C . PRO A 1 198 ? -34.178 0.073 27.882 1.00 87.69 198 PRO A C 1
ATOM 1512 O O . PRO A 1 198 ? -34.021 0.787 26.888 1.00 87.69 198 PRO A O 1
ATOM 1515 N N . GLU A 1 199 ? -35.218 -0.793 27.968 1.00 84.94 199 GLU A N 1
ATOM 1516 C CA . GLU A 1 199 ? -36.258 -1.057 26.916 1.00 84.94 199 GLU A CA 1
ATOM 1517 C C . GLU A 1 199 ? -37.654 -0.326 26.987 1.00 84.94 199 GLU A C 1
ATOM 1519 O O . GLU A 1 199 ? -38.251 -0.059 25.948 1.00 84.94 199 GLU A O 1
ATOM 1524 N N . GLU A 1 200 ? -38.141 0.124 28.153 1.00 75.81 200 GLU A N 1
ATOM 1525 C CA . GLU A 1 200 ? -39.287 1.050 28.421 1.00 75.81 200 GLU A CA 1
ATOM 1526 C C . GLU A 1 200 ? -39.412 2.398 27.632 1.00 75.81 200 GLU A C 1
ATOM 1528 O O . GLU A 1 200 ? -38.953 3.457 28.047 1.00 75.81 200 GLU A O 1
ATOM 1533 N N . THR A 1 201 ? -40.203 2.487 26.565 1.00 62.81 201 THR A N 1
ATOM 1534 C CA . THR A 1 201 ? -40.547 3.786 25.927 1.00 62.81 201 THR A CA 1
ATOM 1535 C C . THR A 1 201 ? -41.140 4.837 26.904 1.00 62.81 201 THR A C 1
ATOM 1537 O O . THR A 1 201 ? -42.190 4.594 27.488 1.00 62.81 201 THR A O 1
ATOM 1540 N N . GLY A 1 202 ? -40.519 6.026 27.041 1.00 64.19 202 GLY A N 1
ATOM 1541 C CA . GLY A 1 202 ? -40.983 7.127 27.934 1.00 64.19 202 GLY A CA 1
ATOM 1542 C C . GLY A 1 202 ? -39.912 7.728 28.870 1.00 64.19 202 GLY A C 1
ATOM 1543 O O . GLY A 1 202 ? -40.206 8.311 29.910 1.00 64.19 202 GLY A O 1
ATOM 1544 N N . TRP A 1 203 ? -38.650 7.575 28.485 1.00 58.62 203 TRP A N 1
ATOM 1545 C CA . TRP A 1 203 ? -37.479 7.372 29.336 1.00 58.62 203 TRP A CA 1
ATOM 1546 C C . TRP A 1 203 ? -37.018 8.435 30.316 1.00 58.62 203 TRP A C 1
ATOM 1548 O O . TRP A 1 203 ? -36.331 8.100 31.271 1.00 58.62 203 TRP A O 1
ATOM 1558 N N . THR A 1 204 ? -37.280 9.716 30.099 1.00 64.69 204 THR A N 1
ATOM 1559 C CA . THR A 1 204 ? -36.460 10.750 30.756 1.00 64.69 204 THR A CA 1
ATOM 1560 C C . THR A 1 204 ? -36.667 10.865 32.271 1.00 64.69 204 THR A C 1
ATOM 1562 O O . THR A 1 204 ? -35.912 11.578 32.924 1.00 64.69 204 THR A O 1
ATOM 1565 N N . GLN A 1 205 ? -37.663 10.177 32.840 1.00 77.44 205 GLN A N 1
ATOM 1566 C CA . GLN A 1 205 ? -38.002 10.244 34.267 1.00 77.44 205 GLN A CA 1
ATOM 1567 C C . GLN A 1 205 ? -37.761 8.934 35.046 1.00 77.44 205 GLN A C 1
ATOM 1569 O O . GLN A 1 205 ? -37.774 8.987 36.276 1.00 77.44 205 GLN A O 1
ATOM 1574 N N . SER A 1 206 ? -37.521 7.783 34.395 1.00 88.25 206 SER A N 1
ATOM 1575 C CA . SER A 1 206 ? -37.332 6.511 35.119 1.00 88.25 206 SER A CA 1
ATOM 157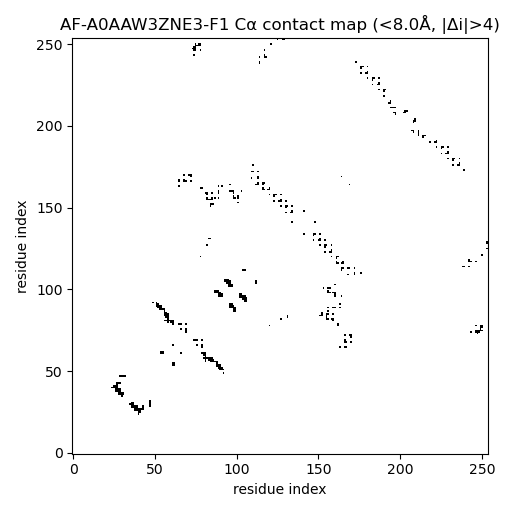6 C C . SER A 1 206 ? -35.961 6.439 35.806 1.00 88.25 206 SER A C 1
ATOM 1578 O O . SER A 1 206 ? -34.972 6.990 35.316 1.00 88.25 206 SER A O 1
ATOM 1580 N N . GLU A 1 207 ? -35.878 5.764 36.959 1.00 89.06 207 GLU A N 1
ATOM 1581 C CA . GLU A 1 207 ? -34.596 5.578 37.662 1.00 89.06 207 GLU A CA 1
ATOM 1582 C C . GLU A 1 207 ? -33.596 4.792 36.805 1.00 89.06 207 GLU A C 1
ATOM 1584 O O . GLU A 1 207 ? -32.430 5.173 36.734 1.00 89.06 207 GLU A O 1
ATOM 1589 N N . ALA A 1 208 ? -34.066 3.798 36.043 1.00 87.38 208 ALA A N 1
ATOM 1590 C CA . ALA A 1 208 ? -33.243 3.059 35.087 1.00 87.38 208 ALA A CA 1
ATOM 1591 C C . ALA A 1 208 ? -32.591 3.981 34.037 1.00 87.38 208 ALA A C 1
ATOM 1593 O O . ALA A 1 208 ? -31.413 3.828 33.709 1.00 87.38 208 ALA A O 1
ATOM 1594 N N . ALA A 1 209 ? -33.316 4.987 33.536 1.00 87.44 209 ALA A N 1
ATOM 1595 C CA . ALA A 1 209 ? -32.750 5.957 32.605 1.00 87.44 209 ALA A CA 1
ATOM 1596 C C . ALA A 1 209 ? -31.726 6.882 33.272 1.00 87.44 209 ALA A C 1
ATOM 1598 O O . ALA A 1 209 ? -30.688 7.177 32.678 1.00 87.44 209 ALA A O 1
ATOM 1599 N N . LYS A 1 210 ? -31.977 7.322 34.512 1.00 89.88 210 LYS A N 1
ATOM 1600 C CA . LYS A 1 210 ? -31.012 8.128 35.278 1.00 89.88 210 LYS A CA 1
ATOM 1601 C C . LYS A 1 210 ? -29.732 7.342 35.555 1.00 89.88 210 LYS A C 1
ATOM 1603 O O . LYS A 1 210 ? -28.643 7.897 35.434 1.00 89.88 210 LYS A O 1
ATOM 1608 N N . GLU A 1 211 ? -29.840 6.062 35.901 1.00 90.69 211 GLU A N 1
ATOM 1609 C CA . GLU A 1 211 ? -28.694 5.170 36.102 1.00 90.69 211 GLU A CA 1
ATOM 1610 C C . GLU A 1 211 ? -27.898 4.957 34.816 1.00 90.69 211 GLU A C 1
ATOM 1612 O O . GLU A 1 211 ? -26.667 5.039 34.837 1.00 90.69 211 GLU A O 1
ATOM 1617 N N . TRP A 1 212 ? -28.590 4.768 33.692 1.00 90.12 212 TRP A N 1
ATOM 1618 C CA . TRP A 1 212 ? -27.968 4.686 32.377 1.00 90.12 212 TRP A CA 1
ATOM 1619 C C . TRP A 1 212 ? -27.203 5.970 32.023 1.00 90.12 212 TRP A C 1
ATOM 1621 O O . TRP A 1 212 ? -26.027 5.897 31.668 1.00 90.12 212 TRP A O 1
ATOM 1631 N N . VAL A 1 213 ? -27.801 7.153 32.218 1.00 90.31 213 VAL A N 1
ATOM 1632 C CA . VAL A 1 213 ? -27.117 8.444 32.002 1.00 90.31 213 VAL A CA 1
ATOM 1633 C C . VAL A 1 213 ? -25.900 8.588 32.921 1.00 90.31 213 VAL A C 1
ATOM 1635 O O . VAL A 1 213 ? -24.816 8.914 32.445 1.00 90.31 213 VAL A O 1
ATOM 1638 N N . ARG A 1 214 ? -26.013 8.247 34.214 1.00 94.12 214 ARG A N 1
ATOM 1639 C CA . ARG A 1 214 ? -24.861 8.244 35.140 1.00 94.12 214 ARG A CA 1
ATOM 1640 C C . ARG A 1 214 ? -23.775 7.252 34.718 1.00 94.12 214 ARG A C 1
ATOM 1642 O O . ARG A 1 214 ? -22.600 7.471 35.009 1.00 94.12 214 ARG A O 1
ATOM 1649 N N . CYS A 1 215 ? -24.136 6.128 34.101 1.00 94.19 215 CYS A N 1
ATOM 1650 C CA . CYS A 1 215 ? -23.172 5.190 33.531 1.00 94.19 215 CYS A CA 1
ATOM 1651 C C . CYS A 1 215 ? -22.423 5.835 32.361 1.00 94.19 215 CYS A C 1
ATOM 1653 O O . CYS A 1 215 ? -21.192 5.833 32.364 1.00 94.19 2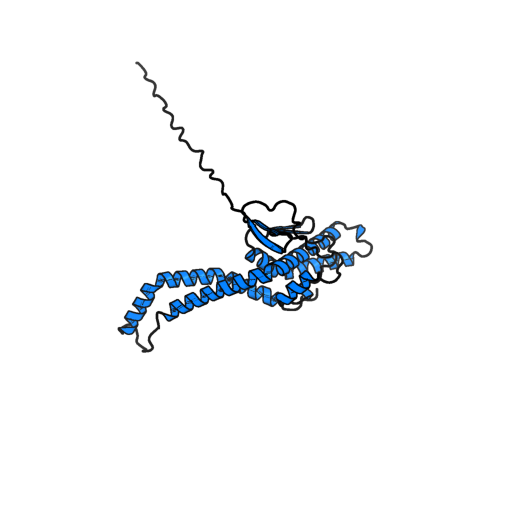15 CYS A O 1
ATOM 1655 N N . LEU A 1 216 ? -23.144 6.440 31.412 1.00 92.12 216 LEU A N 1
ATOM 1656 C CA . LEU A 1 216 ? -22.546 7.136 30.272 1.00 92.12 216 LEU A CA 1
ATOM 1657 C C . LEU A 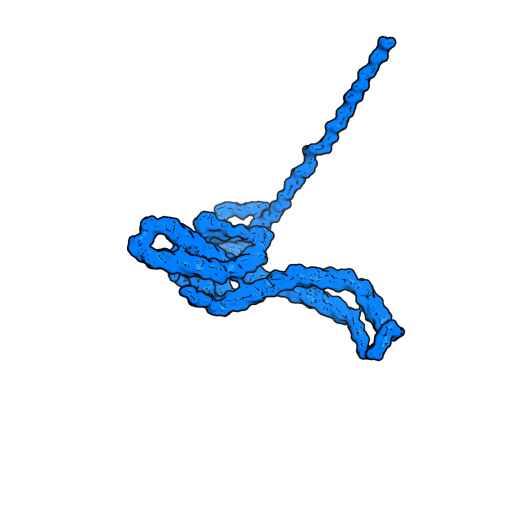1 216 ? -21.628 8.276 30.717 1.00 92.12 216 LEU A C 1
ATOM 1659 O O . LEU A 1 216 ? -20.498 8.357 30.245 1.00 92.12 216 LEU A O 1
ATOM 1663 N N . ASP A 1 217 ? -22.065 9.109 31.662 1.00 94.69 217 ASP A N 1
ATOM 1664 C CA . ASP A 1 217 ? -21.266 10.229 32.167 1.00 94.69 217 ASP A CA 1
ATOM 1665 C C . ASP A 1 217 ? -19.967 9.755 32.831 1.00 94.69 217 ASP A C 1
ATOM 1667 O O . ASP A 1 217 ? -18.902 10.319 32.571 1.00 94.69 217 ASP A O 1
ATOM 1671 N N . ARG A 1 218 ? -20.023 8.673 33.625 1.00 96.06 218 ARG A N 1
ATOM 1672 C CA . ARG A 1 218 ? -18.832 8.065 34.246 1.00 96.06 218 ARG A CA 1
ATOM 1673 C C . ARG A 1 218 ? -17.854 7.494 33.219 1.00 96.06 218 ARG A C 1
ATOM 1675 O O . ARG A 1 218 ? -16.649 7.611 33.414 1.00 96.06 218 ARG A O 1
ATOM 1682 N N . ASN A 1 219 ? -18.354 6.914 32.128 1.00 95.88 219 ASN A N 1
ATOM 1683 C CA . ASN A 1 219 ? -17.525 6.308 31.080 1.00 95.88 219 ASN A CA 1
ATOM 1684 C C . ASN A 1 219 ? -17.203 7.273 29.922 1.00 95.88 219 ASN A C 1
ATOM 1686 O O . ASN A 1 219 ? -16.483 6.906 28.995 1.00 95.88 219 ASN A O 1
ATOM 1690 N N . ARG A 1 220 ? -17.688 8.522 29.959 1.00 95.88 220 ARG A N 1
ATOM 1691 C CA . ARG A 1 220 ? -17.599 9.477 28.841 1.00 95.88 220 ARG A CA 1
ATOM 1692 C C . ARG A 1 220 ? -16.167 9.723 28.373 1.00 95.88 220 ARG A C 1
ATOM 1694 O O . ARG A 1 220 ? -15.928 9.827 27.172 1.00 95.88 220 ARG A O 1
ATOM 1701 N N . SER A 1 221 ? -15.222 9.848 29.305 1.00 96.38 221 SER A N 1
ATOM 1702 C CA . SER A 1 221 ? -13.813 10.079 28.964 1.00 96.38 221 SER A CA 1
ATOM 1703 C C . SER A 1 221 ? -13.211 8.882 28.227 1.00 96.38 221 SER A C 1
ATOM 1705 O O . SER A 1 221 ? -12.627 9.062 27.160 1.00 96.38 221 SER A O 1
ATOM 1707 N N . GLU A 1 222 ? -13.410 7.674 28.761 1.00 95.50 222 GLU A N 1
ATOM 1708 C CA . GLU A 1 222 ? -12.919 6.420 28.177 1.00 95.50 222 GLU A CA 1
ATOM 1709 C C . GLU A 1 222 ? -13.555 6.166 26.804 1.00 95.50 222 GLU A C 1
ATOM 1711 O O . GLU A 1 222 ? -12.849 5.891 25.838 1.00 95.50 222 GLU A O 1
ATOM 1716 N N . HIS A 1 223 ? -14.871 6.362 26.682 1.00 95.00 223 HIS A N 1
ATOM 1717 C CA . HIS A 1 223 ? -15.588 6.262 25.412 1.00 95.00 223 HIS A CA 1
ATOM 1718 C C . HIS A 1 223 ? -15.040 7.255 24.375 1.00 95.00 223 HIS A C 1
ATOM 1720 O O . HIS A 1 223 ? -14.733 6.881 23.245 1.00 95.00 223 HIS A O 1
ATOM 1726 N N . ASN A 1 224 ? -14.863 8.529 24.742 1.00 95.94 224 ASN A N 1
ATOM 1727 C CA . ASN A 1 224 ? -14.315 9.532 23.824 1.00 95.94 224 ASN A CA 1
ATOM 1728 C C . ASN A 1 224 ? -12.884 9.202 23.383 1.00 95.94 224 ASN A C 1
ATOM 1730 O O . ASN A 1 224 ? -12.519 9.455 22.235 1.00 95.94 224 ASN A O 1
ATOM 1734 N N . GLU A 1 225 ? -12.063 8.658 24.280 1.00 96.19 225 GLU A N 1
ATOM 1735 C CA . GLU A 1 225 ? -10.725 8.176 23.945 1.00 96.19 225 GLU A CA 1
ATOM 1736 C C . GLU A 1 225 ? -10.776 6.986 22.982 1.00 96.19 225 GLU A C 1
ATOM 1738 O O . GLU A 1 225 ? -10.092 7.017 21.958 1.00 96.19 225 GLU A O 1
ATOM 1743 N N . ALA A 1 226 ? -11.633 5.997 23.246 1.00 94.12 226 ALA A N 1
ATOM 1744 C CA . ALA A 1 226 ? -11.828 4.842 22.375 1.00 94.12 226 ALA A CA 1
ATOM 1745 C C . ALA A 1 226 ? -12.306 5.260 20.975 1.00 94.12 226 ALA A C 1
ATOM 1747 O O . ALA A 1 226 ? -11.712 4.852 19.978 1.00 94.12 226 ALA A O 1
ATOM 1748 N N . VAL A 1 227 ? -13.287 6.166 20.880 1.00 95.25 227 VAL A N 1
ATOM 1749 C CA . VAL A 1 227 ? -13.758 6.723 19.599 1.00 95.25 227 VAL A CA 1
ATOM 1750 C C . VAL A 1 227 ? -12.637 7.447 18.850 1.00 95.25 227 VAL A C 1
ATOM 1752 O O . VAL A 1 227 ? -12.513 7.287 17.634 1.00 95.25 227 VAL A O 1
ATOM 1755 N N . ARG A 1 228 ? -11.808 8.246 19.538 1.00 94.88 228 ARG A N 1
ATOM 1756 C CA . ARG A 1 228 ? -10.659 8.919 18.904 1.00 94.88 228 ARG A CA 1
ATOM 1757 C C . ARG A 1 228 ? -9.627 7.915 18.399 1.00 94.88 228 ARG A C 1
ATOM 1759 O O . ARG A 1 228 ? -9.198 8.034 17.256 1.00 94.88 228 ARG A O 1
ATOM 1766 N N . SER A 1 229 ? -9.271 6.933 19.223 1.00 91.31 229 SER A N 1
ATOM 1767 C CA . SER A 1 229 ? -8.298 5.889 18.887 1.00 91.31 229 SER A CA 1
ATOM 1768 C C . SER A 1 229 ? -8.754 5.064 17.681 1.00 91.31 229 SER A C 1
ATOM 1770 O O . SER A 1 229 ? -8.001 4.885 16.726 1.00 91.31 229 SER A O 1
ATOM 1772 N N . ARG A 1 230 ? -10.026 4.648 17.663 1.00 95.06 230 ARG A N 1
ATOM 1773 C CA . ARG A 1 230 ? -10.665 3.968 16.530 1.00 95.06 230 ARG A CA 1
ATOM 1774 C C . ARG A 1 230 ? -10.552 4.792 15.249 1.00 95.06 230 ARG A C 1
ATOM 1776 O O . ARG A 1 230 ? -9.974 4.321 14.273 1.00 95.06 230 ARG A O 1
ATOM 1783 N N . ARG A 1 231 ? -11.006 6.056 15.283 1.00 94.38 231 ARG A N 1
ATOM 1784 C CA . ARG A 1 231 ? -10.957 6.982 14.134 1.00 94.38 231 ARG A CA 1
ATOM 1785 C C . ARG A 1 231 ? -9.547 7.185 13.581 1.00 94.38 231 ARG A C 1
ATOM 1787 O O . ARG A 1 231 ? -9.405 7.300 12.371 1.00 94.38 231 ARG A O 1
ATOM 1794 N N . GLN A 1 232 ? -8.525 7.232 14.440 1.00 89.94 232 GLN A N 1
ATOM 1795 C CA . GLN A 1 232 ? -7.129 7.357 14.001 1.00 89.94 232 GLN A CA 1
ATOM 1796 C C . GLN A 1 232 ? -6.689 6.166 13.141 1.00 89.94 232 GLN A C 1
ATOM 1798 O O . GLN A 1 232 ? -5.923 6.348 12.201 1.00 89.94 232 GLN A O 1
ATOM 1803 N N . THR A 1 233 ? -7.191 4.965 13.438 1.00 92.81 233 THR A N 1
ATOM 1804 C CA . THR A 1 233 ? -6.839 3.745 12.696 1.00 92.81 233 THR A CA 1
ATOM 1805 C C . THR A 1 233 ? -7.755 3.430 11.520 1.00 92.81 233 THR A C 1
ATOM 1807 O O . THR A 1 233 ? -7.277 2.832 10.561 1.00 92.81 233 THR A O 1
ATOM 1810 N N . SER A 1 234 ? -9.025 3.860 11.546 1.00 95.00 234 SER A N 1
ATOM 1811 C CA . SER A 1 234 ? -10.001 3.536 10.493 1.00 95.00 234 SER A CA 1
ATOM 1812 C C . SER A 1 234 ? -9.511 3.952 9.108 1.00 95.00 234 SER A C 1
ATOM 1814 O O . SER A 1 234 ? -9.536 3.143 8.198 1.00 95.00 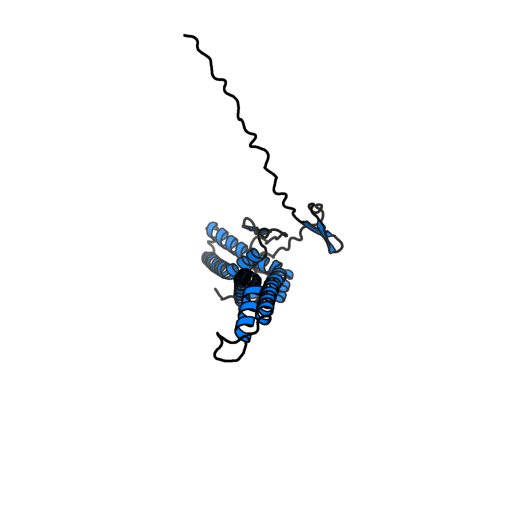234 SER A O 1
ATOM 1816 N N . GLY A 1 235 ? -8.961 5.162 8.953 1.00 94.75 235 GLY A N 1
ATOM 1817 C CA . GLY A 1 235 ? -8.500 5.620 7.637 1.00 94.75 235 GLY A CA 1
ATOM 1818 C C . GLY A 1 235 ? -7.375 4.760 7.042 1.00 94.75 235 GLY A C 1
ATOM 1819 O O . GLY A 1 235 ? -7.390 4.470 5.849 1.00 94.75 235 GLY A O 1
ATOM 1820 N N . ILE A 1 236 ? -6.420 4.320 7.870 1.00 95.56 236 ILE A N 1
ATOM 1821 C CA . ILE A 1 236 ? -5.319 3.436 7.449 1.00 95.56 236 ILE A CA 1
ATOM 1822 C C . ILE A 1 236 ? -5.865 2.045 7.110 1.00 95.56 236 ILE A C 1
ATOM 1824 O O . ILE A 1 236 ? -5.490 1.479 6.087 1.00 95.56 236 ILE A O 1
ATOM 1828 N N . TYR A 1 237 ? -6.760 1.519 7.949 1.00 97.69 237 TYR A N 1
ATOM 1829 C CA . TYR A 1 237 ? -7.421 0.232 7.744 1.00 97.69 237 TYR A CA 1
ATOM 1830 C C . TYR A 1 237 ? -8.233 0.209 6.442 1.00 97.69 237 TYR A C 1
ATOM 1832 O O . TYR A 1 237 ? -8.006 -0.655 5.597 1.00 97.69 237 TYR A O 1
ATOM 1840 N N . ASP A 1 238 ? -9.100 1.200 6.236 1.00 97.81 238 ASP A N 1
ATOM 1841 C CA . ASP A 1 238 ? -9.935 1.325 5.041 1.00 97.81 238 ASP A CA 1
ATOM 1842 C C . ASP A 1 238 ? -9.065 1.435 3.781 1.00 97.81 238 ASP A C 1
ATOM 1844 O O . ASP A 1 238 ? -9.278 0.706 2.813 1.00 97.81 238 ASP A O 1
ATOM 1848 N N . SER A 1 239 ? -8.017 2.270 3.827 1.00 97.25 239 SER A N 1
ATOM 1849 C CA . SER A 1 239 ? -7.071 2.430 2.710 1.00 97.25 239 SER A CA 1
ATOM 1850 C C . SER A 1 239 ? -6.326 1.129 2.398 1.00 97.25 239 SER A C 1
ATOM 1852 O O . SER A 1 239 ? -6.096 0.809 1.232 1.00 97.25 239 SER A O 1
ATOM 1854 N N . LEU A 1 240 ? -5.941 0.367 3.429 1.00 97.44 240 LEU A N 1
ATOM 1855 C CA . LEU A 1 240 ? -5.281 -0.928 3.268 1.00 97.44 240 LEU A CA 1
ATOM 1856 C C . LEU A 1 240 ? -6.206 -1.934 2.584 1.00 97.44 240 LEU A C 1
ATOM 1858 O O . LEU A 1 240 ? -5.767 -2.627 1.666 1.00 97.44 240 LEU A O 1
ATOM 1862 N N . LEU A 1 241 ? -7.463 -2.024 3.028 1.00 97.56 241 LEU A N 1
ATOM 1863 C CA . LEU A 1 241 ? -8.442 -2.946 2.458 1.00 97.56 241 LEU A CA 1
ATOM 1864 C C . LEU A 1 241 ? -8.797 -2.584 1.017 1.00 97.56 241 LEU A C 1
ATOM 1866 O O . LEU A 1 241 ? -8.812 -3.473 0.168 1.00 97.56 241 LEU A O 1
ATOM 1870 N N . GLU A 1 242 ? -9.031 -1.303 0.731 1.00 98.00 242 GLU A N 1
ATOM 1871 C CA . GLU A 1 242 ? -9.321 -0.815 -0.620 1.00 98.00 242 GLU A CA 1
ATOM 1872 C C . GLU A 1 242 ? -8.154 -1.107 -1.572 1.00 98.00 242 GLU A C 1
ATOM 1874 O O . GLU A 1 242 ? -8.336 -1.745 -2.612 1.00 98.00 242 GLU A O 1
ATOM 1879 N N . ALA A 1 243 ? -6.930 -0.733 -1.185 1.00 97.56 243 ALA A N 1
ATOM 1880 C CA . ALA A 1 243 ? -5.750 -0.977 -2.005 1.00 97.56 243 ALA A CA 1
ATOM 1881 C C . ALA A 1 243 ? -5.474 -2.480 -2.189 1.00 97.56 243 ALA A C 1
ATOM 1883 O O . ALA A 1 243 ? -5.080 -2.912 -3.273 1.00 97.56 243 ALA A O 1
ATOM 1884 N N . ALA A 1 244 ? -5.693 -3.300 -1.153 1.00 97.12 244 ALA A N 1
ATOM 1885 C CA . ALA A 1 244 ? -5.564 -4.750 -1.261 1.00 97.12 244 ALA A CA 1
ATOM 1886 C C . ALA A 1 244 ? -6.597 -5.334 -2.232 1.00 97.12 244 ALA A C 1
ATOM 1888 O O . ALA A 1 244 ? -6.252 -6.181 -3.054 1.00 97.12 244 ALA A O 1
ATOM 1889 N N . GLU A 1 245 ? -7.843 -4.868 -2.167 1.00 97.50 245 GLU A N 1
ATOM 1890 C CA . GLU A 1 245 ? -8.920 -5.318 -3.044 1.00 97.50 245 GLU A CA 1
ATOM 1891 C C . GLU A 1 245 ? -8.650 -4.985 -4.514 1.00 97.50 245 GLU A C 1
ATOM 1893 O O . GLU A 1 245 ? -8.888 -5.807 -5.402 1.00 97.50 245 GLU A O 1
ATOM 1898 N N . ASP A 1 246 ? -8.071 -3.822 -4.793 1.00 96.88 246 ASP A N 1
ATOM 1899 C CA . ASP A 1 246 ? -7.658 -3.468 -6.149 1.00 96.88 246 ASP A CA 1
ATOM 1900 C C . ASP A 1 246 ? -6.503 -4.330 -6.665 1.00 96.88 246 ASP A C 1
ATOM 1902 O O . ASP A 1 246 ? -6.517 -4.752 -7.825 1.00 96.88 246 ASP A O 1
ATOM 1906 N N . LEU A 1 247 ? -5.537 -4.670 -5.806 1.00 96.50 247 LEU A N 1
ATOM 1907 C CA . LEU A 1 247 ? -4.428 -5.554 -6.172 1.00 96.50 247 LEU A CA 1
ATOM 1908 C C . LEU A 1 247 ? -4.827 -7.038 -6.267 1.00 96.50 247 LEU A C 1
ATOM 1910 O O . LEU A 1 247 ? -4.109 -7.824 -6.887 1.00 96.50 247 LEU A O 1
ATOM 1914 N N . ARG A 1 248 ? -5.970 -7.451 -5.708 1.00 96.69 248 ARG A N 1
ATOM 1915 C CA . ARG A 1 248 ? -6.545 -8.800 -5.904 1.00 96.69 248 ARG A CA 1
ATOM 1916 C C . ARG A 1 248 ? -7.184 -8.984 -7.277 1.00 96.69 248 ARG A C 1
ATOM 1918 O O . ARG A 1 248 ? -7.289 -10.110 -7.762 1.00 96.69 248 ARG A O 1
ATOM 1925 N N . LYS A 1 249 ? -7.597 -7.896 -7.925 1.00 96.81 249 LYS A N 1
ATOM 1926 C CA . LYS A 1 249 ? -8.148 -7.925 -9.285 1.00 96.81 249 LYS A CA 1
ATOM 1927 C C . LYS A 1 249 ? -7.011 -8.026 -10.306 1.00 96.81 249 LYS A C 1
ATOM 1929 O O . LYS A 1 249 ? -5.917 -7.526 -10.052 1.00 96.81 249 LYS A O 1
ATOM 1934 N N . PRO A 1 250 ? -7.231 -8.626 -11.486 1.00 96.38 250 PRO A N 1
ATOM 1935 C CA . PRO A 1 250 ? -6.239 -8.591 -12.553 1.00 96.38 250 PRO A CA 1
ATOM 1936 C C . PRO A 1 250 ? -5.931 -7.151 -12.976 1.00 96.38 250 PRO A C 1
ATOM 1938 O O . PRO A 1 250 ? -6.829 -6.318 -13.106 1.00 96.38 250 PRO A O 1
ATOM 1941 N N . ARG A 1 251 ? -4.652 -6.870 -13.245 1.00 95.25 251 ARG A N 1
ATOM 1942 C CA . ARG A 1 251 ? -4.201 -5.567 -13.748 1.00 95.25 251 ARG A CA 1
ATOM 1943 C C . ARG A 1 251 ? -4.889 -5.276 -15.092 1.00 95.25 251 ARG A C 1
ATOM 1945 O O . ARG A 1 251 ? -4.811 -6.125 -15.988 1.00 95.25 251 ARG A O 1
ATOM 1952 N N . PRO A 1 252 ? -5.494 -4.088 -15.289 1.00 92.75 252 PRO A N 1
ATOM 1953 C CA . PRO A 1 252 ? -6.051 -3.701 -16.582 1.00 92.75 252 PRO A CA 1
ATOM 1954 C C . PRO A 1 252 ? -4.987 -3.767 -17.686 1.00 92.75 252 PRO A C 1
ATOM 1956 O O . PRO A 1 252 ? -3.852 -3.329 -17.488 1.00 92.75 252 PRO A O 1
ATOM 1959 N N . ARG A 1 253 ? -5.338 -4.316 -18.854 1.00 85.88 253 ARG A N 1
ATOM 1960 C CA . ARG A 1 253 ? -4.445 -4.308 -20.022 1.00 85.88 253 ARG A CA 1
ATOM 1961 C C . ARG A 1 253 ? -4.364 -2.878 -20.568 1.00 85.88 253 ARG A C 1
ATOM 1963 O O . ARG A 1 253 ? -5.400 -2.297 -20.880 1.00 85.88 253 ARG A O 1
ATOM 1970 N N . SER A 1 254 ? -3.152 -2.327 -20.629 1.00 71.12 254 SER A N 1
ATOM 1971 C CA . SER A 1 254 ? -2.829 -1.015 -21.215 1.00 71.12 254 SER A CA 1
ATOM 1972 C C . SER A 1 254 ? -2.585 -1.094 -22.713 1.00 71.12 254 SER A C 1
ATOM 1974 O O . SER A 1 254 ? -1.934 -2.090 -23.106 1.00 71.12 254 SER A O 1
#

Organism: NCBI:txid2774145

Secondary structure (DSSP, 8-state):
----PPPP-------------------EEEE-TTS-EEEESSPPPTTS------PPSSS-S--HHHHHHHHHHT--GGGSSPPTT--SPPEE-SSEEEETTEEEE-TT-HHHHHHHHHHHHHHHHHHHHHHHHHHHHTGGGGGG-HHHHHHHHHHHHHHHHHHHHHHHHHHHHHHHHHHHHHHHHHHHHHHHHHSPPP--SSGGGSHHHHHHHHHHHHHHHHHHHHHHHHHHHHHHHHHHHHHHHHHHSPPPP-

Nearest PDB structures (foldseek):
  4bne-assembly1_B  TM=2.971E-01  e=3.063E+00  Gallus gallus

pLDDT: mean 81.82, std 17.78, range [39.47, 98.0]

Foldseek 3Di:
DDDDDDDDDDPPPDDDPPCPDPPPQDWDWDQDPVRDIDTDSDHDDPPDPQPFPWFDPDQPDGDPLLVVLCVLLLFDCQLQGQQHLQPFTWGDGPFWIDGVPDIDGCPPDLLVQLLCLLVCSLVLVVQLVVLVVVCVVCPPCNVVCVVSSVSNNVSSRSSNRSSCSNSPCVSPNLCCLVVQLVVLVVQLVVLVVQLDDDDDDPAPPDPNNVVSVVSCVVCVVVNVVSVVSNVVSPVSNVSSVVSSVVRSDNRDDD

Solvent-accessible surface area (backbone atoms only — not comparable to full-atom values): 14802 Å² total; per-residue (Å²): 142,81,90,79,87,83,81,85,77,88,80,82,71,90,79,87,86,80,81,77,72,84,80,75,84,59,75,32,81,37,66,46,98,87,70,49,78,48,78,34,82,55,79,66,72,94,80,62,75,76,71,63,62,59,47,65,51,71,58,55,74,53,44,70,67,52,49,52,33,31,62,76,65,60,40,28,66,68,70,55,53,53,46,67,67,23,76,57,46,38,39,48,62,98,45,33,38,34,30,80,92,46,73,49,76,34,73,90,44,57,61,60,44,30,48,52,21,48,64,41,40,67,58,35,48,52,53,24,46,55,34,44,50,58,47,58,75,43,55,94,51,45,86,79,39,62,68,54,53,54,47,22,33,53,28,16,33,51,37,50,48,22,42,50,43,33,37,72,45,37,78,65,42,51,56,54,45,50,52,56,39,51,55,31,51,48,53,39,52,56,56,57,61,72,46,60,78,84,86,74,90,81,48,94,78,44,68,70,44,54,51,33,50,53,40,45,63,74,42,42,66,60,51,53,49,32,54,49,56,35,58,69,37,45,62,59,42,52,52,49,51,52,36,48,54,58,42,42,41,76,60,80,89,125

Mean predicted aligned error: 12.46 Å

Radius of gyration: 28.92 Å; Cα contacts (8 Å, |Δi|>4): 266; chains: 1; bounding box: 72×90×74 Å

Sequence (254 aa):
MRARPGLACCWLGVLGLLMLGQAQADLHRCTAADGSVSYRDTPCEASEASQVEAMPGNGKALSADLREAVNLSGFHPSWFEGPRHLVQRVQCSASACACGHQREVIQTDTVVSVLNAMMSLPSDWRAHGAAAKRWDELGARQSTFPAVRGEVERMACRVALRQMIVARWYPTVAPLVIEGHEQREQRLAEIDARCKRPEETGWTQSEAAKEWVRCLDRNRSEHNEAVRSRRQTSGIYDSLLEAAEDLRKPRPRS